Protein AF-A0A0C6G2H9-F1 (afdb_monomer)

Sequence (201 aa):
MKRLDDLPRHLRSKIRLEPADAPETEACWIWTGSAQKPRRRLRPYAPIENENPRVRPRHFAGSFVNDRETPMVRDPSLGYAVAAHRVTYAAATDRTTASLPRLSRCSCDRCVSPHHVHELDEVSPRSRGRTRGGIVAPEPEVNGAPVPSAKTWDLLTAEDGPMIEVGVDAACAEVGLPPGSITPAMWDRFVKWSLARDGAG

Radius of gyration: 27.02 Å; Cα contacts (8 Å, |Δi|>4): 260; chains: 1; bounding box: 57×33×74 Å

Organism: NCBI:txid270351

Mean predicted aligned error: 16.89 Å

Secondary structure (DSSP, 8-state):
---GGGS-HHHHTTEEEESTTS-TTTSEEEE-S-EEPPEEEEEEPPP---S-TTS-----PEEEEEEPPEEEEEETTTTEEEEHHHHHHHHHTT--TTT--EEEE-S-TTB--GGGEEEEP---GGG-----------------PPPPHHHHHHHHTSTTPPPGGGHHHHHHHHTTPPTTSS-HHHHHHHHHHHHHHHTT-

Structure (mmCIF, N/CA/C/O backbone):
data_AF-A0A0C6G2H9-F1
#
_entry.id   AF-A0A0C6G2H9-F1
#
loop_
_atom_site.group_PDB
_atom_site.id
_atom_site.type_symbol
_atom_site.label_atom_id
_atom_site.label_alt_id
_atom_site.label_comp_id
_atom_site.label_asym_id
_atom_site.label_entity_id
_atom_site.label_seq_id
_atom_site.pdbx_PDB_ins_code
_atom_site.Cartn_x
_atom_site.Cartn_y
_atom_site.Cartn_z
_atom_site.occupancy
_atom_site.B_iso_or_equiv
_atom_site.auth_seq_id
_atom_site.auth_comp_id
_atom_site.auth_asym_id
_atom_site.auth_atom_id
_atom_site.pdbx_PDB_model_num
ATOM 1 N N . MET A 1 1 ? -5.452 -4.482 19.855 1.00 84.75 1 MET A N 1
ATOM 2 C CA . MET A 1 1 ? -5.791 -3.796 18.590 1.00 84.75 1 MET A CA 1
ATOM 3 C C . MET A 1 1 ? -7.175 -3.200 18.764 1.00 84.75 1 MET A C 1
ATOM 5 O O . MET A 1 1 ? -8.009 -3.878 19.353 1.00 84.75 1 MET A O 1
ATOM 9 N N . LYS A 1 2 ? -7.386 -1.942 18.373 1.00 90.69 2 LYS A N 1
ATOM 10 C CA . LYS A 1 2 ? -8.669 -1.242 18.560 1.00 90.69 2 LYS A CA 1
ATOM 11 C C . LYS A 1 2 ? -9.784 -1.806 17.670 1.00 90.69 2 LYS A C 1
ATOM 13 O O . LYS A 1 2 ? -9.484 -2.344 16.603 1.00 90.69 2 LYS A O 1
ATOM 18 N N . ARG A 1 3 ? -11.042 -1.652 18.099 1.00 93.81 3 ARG A N 1
ATOM 19 C CA . ARG A 1 3 ? -12.238 -2.041 17.328 1.00 93.81 3 ARG A CA 1
ATOM 20 C C . ARG A 1 3 ? -12.546 -1.027 16.231 1.00 93.81 3 ARG A C 1
ATOM 22 O O . ARG A 1 3 ? -11.996 0.077 16.218 1.00 93.81 3 ARG A O 1
ATOM 29 N N . LEU A 1 4 ? -13.455 -1.375 15.320 1.00 93.00 4 LEU A N 1
ATOM 30 C CA . LEU A 1 4 ? -13.867 -0.470 14.242 1.00 93.00 4 LEU A CA 1
ATOM 31 C C . LEU A 1 4 ? -14.459 0.846 14.779 1.00 93.00 4 LEU A C 1
ATOM 33 O O . 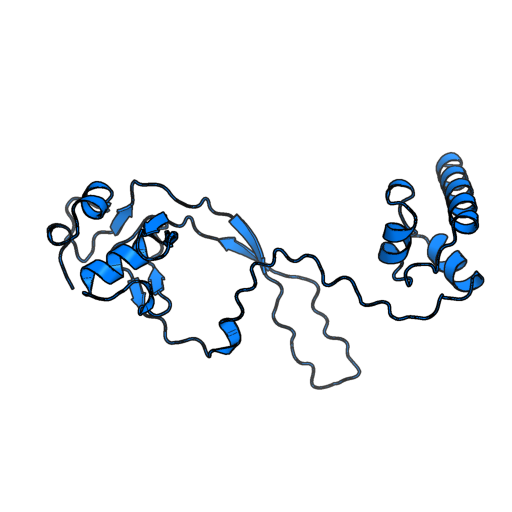LEU A 1 4 ? -14.189 1.916 14.228 1.00 93.00 4 LEU A O 1
ATOM 37 N N . ASP A 1 5 ? -15.237 0.781 15.861 1.00 94.88 5 ASP A N 1
ATOM 38 C CA . ASP A 1 5 ? -15.879 1.954 16.468 1.00 94.88 5 ASP A CA 1
ATOM 39 C C . ASP A 1 5 ? -14.912 2.907 17.178 1.00 94.88 5 ASP A C 1
ATOM 41 O O . ASP A 1 5 ? -15.200 4.100 17.284 1.00 94.88 5 ASP A O 1
ATOM 45 N N . ASP A 1 6 ? -13.737 2.414 17.567 1.00 94.69 6 ASP A N 1
ATOM 46 C CA . ASP A 1 6 ? -12.676 3.212 18.187 1.00 94.69 6 ASP A CA 1
ATOM 47 C C . ASP A 1 6 ? -11.868 4.014 17.150 1.00 94.69 6 ASP A C 1
ATOM 49 O O . ASP A 1 6 ? -11.025 4.845 17.505 1.00 94.69 6 ASP A O 1
ATOM 53 N N . LEU A 1 7 ? -12.079 3.760 15.853 1.00 93.06 7 LEU A N 1
ATOM 54 C CA . LEU A 1 7 ? -11.382 4.481 14.798 1.00 93.06 7 LEU A CA 1
ATOM 55 C C . LEU A 1 7 ? -11.909 5.914 14.629 1.00 93.06 7 LEU A C 1
ATOM 57 O O . LEU A 1 7 ? -13.108 6.181 14.777 1.00 93.06 7 LEU A O 1
ATOM 61 N N . PRO A 1 8 ? -11.051 6.845 14.165 1.00 91.75 8 PRO A N 1
ATOM 62 C CA . PRO A 1 8 ? -11.488 8.169 13.751 1.00 91.75 8 PRO A CA 1
ATOM 63 C C . PRO A 1 8 ? -12.677 8.116 12.781 1.00 91.75 8 PRO A C 1
ATOM 65 O O . PRO A 1 8 ? -12.669 7.380 11.790 1.00 91.75 8 PRO A O 1
ATOM 68 N N . ARG A 1 9 ? -13.685 8.968 13.020 1.00 92.75 9 ARG A N 1
ATOM 69 C CA . ARG A 1 9 ? -14.949 9.002 12.254 1.00 92.75 9 ARG A CA 1
ATOM 70 C C . ARG A 1 9 ? -14.747 9.042 10.733 1.00 92.75 9 ARG A C 1
ATOM 72 O O . ARG A 1 9 ? -15.513 8.427 9.991 1.00 92.75 9 ARG A O 1
ATOM 79 N N . HIS A 1 10 ? -13.724 9.754 10.263 1.00 89.44 10 HIS A N 1
ATOM 80 C CA . HIS A 1 10 ? -13.436 9.889 8.835 1.00 89.44 10 HIS A CA 1
ATOM 81 C C . HIS A 1 10 ? -12.978 8.572 8.182 1.00 89.44 10 HIS A C 1
ATOM 83 O O . HIS A 1 10 ? -13.254 8.372 7.004 1.00 89.44 10 HIS A O 1
ATOM 89 N N . LEU A 1 11 ? -12.345 7.661 8.935 1.00 92.06 11 LEU A N 1
ATOM 90 C CA . LEU A 1 11 ? -12.028 6.305 8.473 1.00 92.06 11 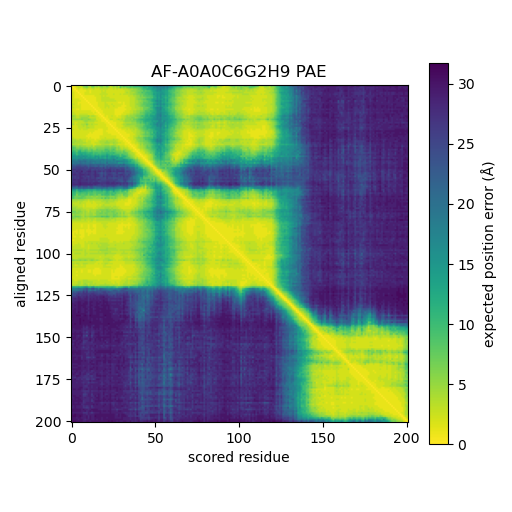LEU A CA 1
ATOM 91 C C . LEU A 1 11 ? -13.249 5.398 8.594 1.00 92.06 11 LEU A C 1
ATOM 93 O O . LEU A 1 11 ? -13.646 4.771 7.616 1.00 92.06 11 LEU A O 1
ATOM 97 N N . ARG A 1 12 ? -13.891 5.390 9.769 1.00 94.38 12 ARG A N 1
ATOM 98 C CA . ARG A 1 12 ? -15.045 4.527 10.061 1.00 94.38 12 ARG A CA 1
ATOM 99 C C . ARG A 1 12 ? -16.186 4.702 9.056 1.00 94.38 12 ARG A C 1
ATOM 101 O O . ARG A 1 12 ? -16.720 3.725 8.554 1.00 94.38 12 ARG A O 1
ATOM 108 N N . SER A 1 13 ? -16.497 5.942 8.670 1.00 94.00 13 SER A N 1
ATOM 109 C CA . SER A 1 13 ? -17.539 6.238 7.665 1.00 94.00 13 SER A CA 1
ATOM 110 C C . SER A 1 13 ? -17.252 5.701 6.253 1.00 94.00 13 SER A C 1
ATOM 112 O O . SER A 1 13 ? -18.130 5.736 5.390 1.00 94.00 13 SER A O 1
ATOM 114 N N . LYS A 1 14 ? -16.027 5.227 5.996 1.00 95.88 14 LYS A N 1
ATOM 115 C CA . LYS A 1 14 ? -15.579 4.656 4.721 1.00 95.88 14 LYS A CA 1
ATOM 116 C C . LYS A 1 14 ? -15.339 3.151 4.805 1.00 95.88 14 LYS A C 1
ATOM 118 O O . LYS A 1 14 ? -14.777 2.592 3.868 1.00 95.88 14 LYS A O 1
ATOM 123 N N . ILE A 1 15 ? -15.753 2.498 5.886 1.00 96.62 15 ILE A N 1
ATOM 124 C CA . ILE A 1 15 ? -15.551 1.067 6.102 1.00 96.62 15 ILE A CA 1
ATOM 125 C C . ILE A 1 15 ? -16.910 0.381 6.249 1.00 96.62 15 ILE A C 1
ATOM 127 O O . ILE A 1 15 ? -17.785 0.867 6.961 1.00 96.62 15 ILE A O 1
ATOM 131 N N . ARG A 1 16 ? -17.081 -0.749 5.560 1.00 96.56 16 ARG A N 1
ATOM 132 C CA . ARG A 1 16 ? -18.188 -1.694 5.758 1.00 96.56 16 ARG A CA 1
ATOM 133 C C . ARG A 1 16 ? -17.628 -3.046 6.180 1.00 96.56 16 ARG A C 1
ATOM 135 O O . ARG A 1 16 ? -16.551 -3.412 5.726 1.00 96.56 16 ARG A O 1
ATOM 142 N N . LEU A 1 17 ? -18.337 -3.771 7.035 1.00 96.06 17 LEU A N 1
ATOM 143 C CA . LEU A 1 17 ? -17.964 -5.136 7.403 1.00 96.06 17 LEU A CA 1
ATOM 144 C C . LEU A 1 17 ? -18.540 -6.122 6.389 1.00 96.06 17 LEU A C 1
ATOM 146 O O . LEU A 1 17 ? -19.725 -6.048 6.068 1.00 96.06 17 LEU A O 1
ATOM 150 N N . GLU A 1 18 ? -17.700 -7.026 5.890 1.00 95.56 18 GLU A N 1
ATOM 151 C CA . GLU A 1 18 ? -18.121 -8.130 5.029 1.00 95.56 18 GLU A CA 1
ATOM 152 C C . GLU A 1 18 ? -17.483 -9.460 5.478 1.00 95.56 18 GLU A C 1
ATOM 154 O O . GLU A 1 18 ? -16.251 -9.564 5.497 1.00 95.56 18 GLU A O 1
ATOM 159 N N . PRO A 1 19 ? -18.293 -10.487 5.805 1.00 93.31 19 PRO A N 1
ATOM 160 C CA . PRO A 1 19 ? -19.757 -10.441 5.925 1.00 93.31 19 PRO A CA 1
ATOM 161 C C . PRO A 1 19 ? -20.200 -9.605 7.143 1.00 93.31 19 PRO A C 1
ATOM 163 O O . PRO A 1 19 ? -19.463 -9.484 8.119 1.00 93.31 19 PRO A O 1
ATOM 166 N N . ALA A 1 20 ? -21.391 -9.003 7.072 1.00 90.88 20 ALA A N 1
ATOM 167 C CA . ALA A 1 20 ? -21.866 -8.046 8.080 1.00 90.88 20 ALA A CA 1
ATOM 168 C C . ALA A 1 20 ? -22.089 -8.673 9.469 1.00 90.88 20 ALA A C 1
ATOM 170 O O . ALA A 1 20 ? -21.913 -7.990 10.475 1.00 90.88 20 ALA A O 1
ATOM 171 N N . ASP A 1 21 ? -22.428 -9.963 9.509 1.00 91.75 21 ASP A N 1
ATOM 172 C CA . ASP A 1 21 ? -22.768 -10.688 10.738 1.00 91.75 21 ASP A CA 1
ATOM 173 C C . ASP A 1 21 ? -21.572 -11.436 11.357 1.00 91.75 21 ASP A C 1
ATOM 175 O O . ASP A 1 21 ? -21.719 -12.096 12.385 1.00 91.75 21 ASP A O 1
ATOM 179 N N . ALA A 1 22 ? -20.385 -11.366 10.742 1.00 91.62 22 ALA A N 1
ATOM 180 C CA . ALA A 1 22 ? -19.190 -11.993 11.301 1.00 91.62 22 ALA A CA 1
ATOM 181 C C . ALA A 1 22 ? -18.557 -11.137 12.411 1.00 91.62 22 ALA A C 1
ATOM 183 O O . ALA A 1 22 ? -18.652 -9.905 12.384 1.00 91.62 22 ALA A O 1
ATOM 184 N N . PRO A 1 23 ? -17.834 -11.769 13.356 1.00 93.88 23 PRO A N 1
ATOM 185 C CA . PRO A 1 23 ? -16.992 -11.053 14.306 1.00 93.88 23 PRO A CA 1
ATOM 186 C C . PRO A 1 23 ? -16.037 -10.084 13.595 1.00 93.88 23 PRO A C 1
ATOM 188 O O . PRO A 1 23 ? -15.446 -10.422 12.570 1.00 93.88 23 PRO A O 1
ATOM 191 N N . GLU A 1 24 ? -15.820 -8.893 14.163 1.00 91.12 24 GLU A N 1
ATOM 192 C CA . GLU A 1 24 ? -14.956 -7.854 13.565 1.00 91.12 24 GLU A CA 1
ATOM 193 C C . GLU A 1 24 ? -13.538 -8.343 13.228 1.00 91.12 24 GLU A C 1
ATOM 195 O O . GLU A 1 24 ? -12.917 -7.828 12.297 1.00 91.12 24 GLU A O 1
ATOM 200 N N . THR A 1 25 ? -13.030 -9.318 13.986 1.00 93.00 25 THR A N 1
ATOM 201 C CA . THR A 1 25 ? -11.704 -9.925 13.815 1.00 93.00 25 THR A CA 1
ATOM 202 C C . THR A 1 25 ? -11.613 -10.869 12.621 1.00 93.00 25 THR A C 1
ATOM 204 O O . THR A 1 25 ? -10.511 -11.118 12.145 1.00 93.00 25 THR A O 1
ATOM 207 N N . GLU A 1 26 ? -12.749 -11.395 12.162 1.00 92.88 26 GLU A N 1
ATOM 208 C CA . GLU A 1 26 ? -12.868 -12.343 11.046 1.00 92.88 26 GLU A CA 1
ATOM 209 C C . GLU A 1 26 ? -13.449 -11.677 9.789 1.00 92.88 26 GLU A C 1
ATOM 211 O O . GLU A 1 26 ? -13.231 -12.133 8.665 1.00 92.88 26 GLU A O 1
ATOM 216 N N . ALA A 1 27 ? -14.189 -10.578 9.959 1.00 94.81 27 ALA A N 1
ATOM 217 C CA . ALA A 1 27 ? -14.779 -9.823 8.867 1.00 94.81 27 ALA A CA 1
ATOM 218 C C . ALA A 1 27 ? -13.732 -8.978 8.125 1.00 94.81 27 ALA A C 1
ATOM 220 O O . ALA A 1 27 ? -12.883 -8.291 8.706 1.00 94.81 27 ALA A O 1
ATOM 221 N N . CYS A 1 28 ? -13.832 -8.943 6.796 1.00 96.81 28 CYS A N 1
ATOM 222 C CA . CYS A 1 28 ? -13.108 -7.957 6.011 1.00 96.81 28 CYS A CA 1
ATOM 223 C C . CYS A 1 28 ? -13.714 -6.570 6.236 1.00 96.81 28 CYS A C 1
ATOM 225 O O . CYS A 1 28 ? -14.913 -6.355 6.096 1.00 96.81 28 CYS A O 1
ATOM 227 N N . TRP A 1 29 ? -12.857 -5.599 6.534 1.00 97.00 29 TRP A N 1
ATOM 228 C CA . TRP A 1 29 ? -13.244 -4.194 6.614 1.00 97.00 29 TRP A CA 1
ATOM 229 C C . TRP A 1 29 ? -13.086 -3.603 5.218 1.00 97.00 29 TRP A C 1
ATOM 231 O O . TRP A 1 29 ? -11.982 -3.252 4.802 1.00 97.00 29 TRP A O 1
ATOM 241 N N . ILE A 1 30 ? -14.167 -3.568 4.452 1.00 97.31 30 ILE A N 1
ATOM 242 C CA . ILE A 1 30 ? -14.186 -3.150 3.055 1.00 97.31 30 ILE A CA 1
ATOM 243 C C . ILE A 1 30 ? -14.188 -1.632 2.962 1.00 97.31 30 ILE A C 1
ATOM 245 O O . ILE A 1 30 ? -15.129 -0.953 3.377 1.00 97.31 30 ILE A O 1
ATOM 249 N N . TRP A 1 31 ? -13.124 -1.089 2.372 1.00 97.25 31 TRP A N 1
ATOM 250 C CA . TRP A 1 31 ? -13.023 0.334 2.088 1.00 97.25 31 TRP A CA 1
ATOM 251 C C . TRP A 1 31 ? -13.992 0.736 0.981 1.00 97.25 31 TRP A C 1
ATOM 253 O O . TRP A 1 31 ? -13.918 0.206 -0.125 1.00 97.25 31 TRP A O 1
ATOM 263 N N . THR A 1 32 ? -14.838 1.732 1.218 1.00 95.50 32 THR A N 1
ATOM 264 C CA . THR A 1 32 ? -15.814 2.268 0.250 1.00 95.50 32 THR A CA 1
ATOM 265 C C . THR A 1 32 ? -15.377 3.593 -0.381 1.00 95.50 32 THR A C 1
ATOM 267 O O . THR A 1 32 ? -16.053 4.114 -1.263 1.00 95.50 32 THR A O 1
ATOM 270 N N . GLY A 1 33 ? -14.237 4.145 0.049 1.00 91.81 33 GLY A N 1
ATOM 271 C CA . GLY A 1 33 ? -13.657 5.365 -0.512 1.00 91.81 33 GLY A CA 1
ATOM 272 C C . GLY A 1 33 ? -12.934 5.154 -1.847 1.00 91.81 33 GLY A C 1
ATOM 273 O O . GLY A 1 33 ? -13.137 4.161 -2.550 1.00 91.81 33 GLY A O 1
ATOM 274 N N . SER A 1 34 ? -12.063 6.107 -2.191 1.00 92.75 34 SER A N 1
ATOM 275 C CA . SER A 1 34 ? -11.248 6.032 -3.404 1.00 92.75 34 SER A CA 1
ATOM 276 C C . SER A 1 34 ? -10.232 4.892 -3.333 1.00 92.75 34 SER A C 1
ATOM 278 O O . SER A 1 34 ? -9.750 4.506 -2.263 1.00 92.75 34 SER A O 1
ATOM 280 N N . ALA A 1 35 ? -9.897 4.357 -4.500 1.00 93.31 35 ALA A N 1
ATOM 281 C CA . ALA A 1 35 ? -8.903 3.314 -4.654 1.00 93.31 35 ALA A CA 1
ATOM 282 C C . ALA A 1 35 ? -8.079 3.562 -5.917 1.00 93.31 35 ALA A C 1
ATOM 284 O O . ALA A 1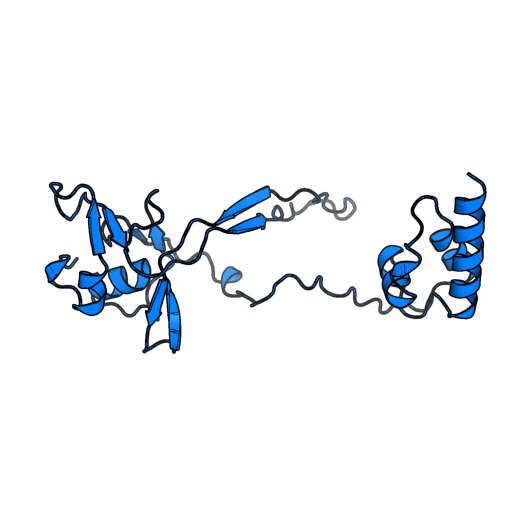 35 ? -8.561 4.092 -6.922 1.00 93.31 35 ALA A O 1
ATOM 285 N N . GLN A 1 36 ? -6.807 3.195 -5.853 1.00 91.69 36 GLN A N 1
ATOM 286 C CA . GLN A 1 36 ? -5.943 3.125 -7.010 1.00 91.69 36 GLN A CA 1
ATOM 287 C C . GLN A 1 36 ? -6.310 1.874 -7.809 1.00 91.69 36 GLN A C 1
ATOM 289 O O . GLN A 1 36 ? -6.208 0.759 -7.294 1.00 91.69 36 GLN A O 1
ATOM 294 N N . LYS A 1 37 ? -6.702 2.082 -9.072 1.00 89.38 37 LYS A N 1
ATOM 295 C CA . LYS A 1 37 ? -7.049 1.005 -10.003 1.00 89.38 37 LYS A CA 1
ATOM 296 C C . LYS A 1 37 ? -5.899 -0.001 -10.152 1.00 89.38 37 LYS A C 1
ATOM 298 O O . LYS A 1 37 ? -4.733 0.422 -10.129 1.00 89.38 37 LYS A O 1
ATOM 303 N N . PRO A 1 38 ? -6.217 -1.291 -10.357 1.00 87.75 38 PRO A N 1
ATOM 304 C CA . PRO A 1 38 ? -5.213 -2.306 -10.628 1.00 87.75 38 PRO A CA 1
ATOM 305 C C . PRO A 1 38 ? -4.427 -1.940 -11.889 1.00 87.75 38 PRO A C 1
ATOM 307 O O . PRO A 1 38 ? -4.944 -1.303 -12.813 1.00 87.75 38 PRO A O 1
ATOM 310 N N . ARG A 1 39 ? -3.148 -2.307 -11.914 1.00 85.62 39 ARG A N 1
ATOM 311 C CA . ARG A 1 39 ? -2.248 -2.030 -13.038 1.00 85.62 39 ARG A CA 1
ATOM 312 C C . ARG A 1 39 ? -1.449 -3.275 -13.357 1.00 85.62 39 ARG A C 1
ATOM 314 O O . ARG A 1 39 ? -0.902 -3.904 -12.463 1.00 85.62 39 ARG A O 1
ATOM 321 N N . ARG A 1 40 ? -1.324 -3.594 -14.637 1.00 82.94 40 ARG A N 1
ATOM 322 C CA . ARG A 1 40 ? -0.409 -4.635 -15.096 1.00 82.94 40 ARG A CA 1
ATOM 323 C C . ARG A 1 40 ? 0.966 -4.013 -15.318 1.00 82.94 40 ARG A C 1
ATOM 325 O O . ARG A 1 40 ? 1.075 -2.998 -16.001 1.00 82.94 40 ARG A O 1
ATOM 332 N N . ARG A 1 41 ? 2.007 -4.595 -14.728 1.00 79.81 41 ARG A N 1
ATOM 333 C CA . ARG A 1 41 ? 3.400 -4.162 -14.900 1.00 79.81 41 ARG A CA 1
ATOM 334 C C . ARG A 1 41 ? 4.262 -5.332 -15.333 1.00 79.81 41 ARG A C 1
ATOM 336 O O . ARG A 1 41 ? 4.047 -6.453 -14.883 1.00 79.81 41 ARG A O 1
ATOM 343 N N . LEU A 1 42 ? 5.255 -5.070 -16.173 1.00 78.56 42 LEU A N 1
ATOM 344 C CA . LEU A 1 42 ? 6.309 -6.038 -16.447 1.00 78.56 42 LEU A CA 1
ATOM 345 C C . LEU A 1 42 ? 7.311 -6.011 -15.287 1.00 78.56 42 LEU A C 1
ATOM 347 O O . LEU A 1 42 ? 7.860 -4.958 -14.963 1.00 78.56 42 LEU A O 1
ATOM 351 N N . ARG A 1 43 ? 7.537 -7.161 -14.653 1.00 76.25 43 ARG A N 1
ATOM 352 C CA . ARG A 1 43 ? 8.595 -7.364 -13.668 1.00 76.25 43 ARG A CA 1
ATOM 353 C C . ARG A 1 43 ? 9.711 -8.171 -14.335 1.00 76.25 43 ARG A C 1
ATOM 355 O O . ARG A 1 43 ? 9.498 -9.354 -14.605 1.00 76.25 43 ARG A O 1
ATOM 362 N N . PRO A 1 44 ? 10.882 -7.576 -14.616 1.00 72.31 44 PRO A N 1
ATOM 363 C CA . PRO A 1 44 ? 12.012 -8.348 -15.115 1.00 72.31 44 PRO A CA 1
ATOM 364 C C . PRO A 1 44 ? 12.423 -9.388 -14.065 1.00 72.31 44 PRO A C 1
ATOM 366 O O . PRO A 1 44 ? 12.320 -9.130 -12.858 1.00 72.31 44 PRO A O 1
ATOM 369 N N . TYR A 1 45 ? 12.866 -10.568 -14.506 1.00 69.94 45 TYR A N 1
ATOM 370 C CA . TYR A 1 45 ? 13.522 -11.501 -13.592 1.00 69.94 45 TYR A CA 1
ATOM 371 C C . TYR A 1 45 ? 14.781 -10.852 -13.014 1.00 69.94 45 TYR A C 1
ATOM 373 O O . TYR A 1 45 ? 15.419 -10.024 -13.668 1.00 69.94 45 TYR A O 1
ATOM 381 N N . ALA A 1 46 ? 15.122 -11.213 -11.775 1.00 63.38 46 ALA A N 1
ATOM 382 C CA . ALA A 1 46 ? 16.410 -10.825 -11.223 1.00 63.38 46 ALA A CA 1
ATOM 383 C C . ALA A 1 46 ? 17.519 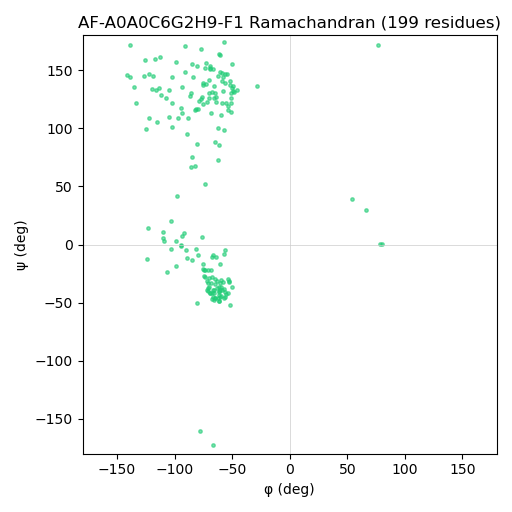-11.388 -12.128 1.00 63.38 46 ALA A C 1
ATOM 385 O O . ALA A 1 46 ? 17.369 -12.518 -12.609 1.00 63.38 46 ALA A O 1
ATOM 386 N N . PRO A 1 47 ? 18.599 -10.630 -12.377 1.00 62.66 47 PRO A N 1
ATOM 387 C CA . PRO A 1 47 ? 19.743 -11.182 -13.073 1.00 62.66 47 PRO A CA 1
ATOM 388 C C . PRO A 1 47 ? 20.257 -12.380 -12.269 1.00 62.66 47 PRO A C 1
ATOM 390 O O . PRO A 1 47 ? 20.554 -12.259 -11.083 1.00 62.66 47 PRO A O 1
ATOM 393 N N . ILE A 1 48 ? 20.302 -13.545 -12.904 1.00 63.03 48 ILE A N 1
ATOM 394 C CA . ILE A 1 48 ? 21.061 -14.687 -12.418 1.00 63.03 48 ILE A CA 1
ATOM 395 C C . ILE A 1 48 ? 22.517 -14.270 -12.580 1.00 63.03 48 ILE A C 1
ATOM 397 O O . ILE A 1 48 ? 22.993 -14.050 -13.698 1.00 63.03 48 ILE A O 1
ATOM 401 N N . GLU A 1 49 ? 23.205 -14.098 -11.455 1.00 61.12 49 GLU A N 1
ATOM 402 C CA . GLU A 1 49 ? 24.652 -13.943 -11.448 1.00 61.12 49 GLU A CA 1
ATOM 403 C C . GLU A 1 49 ? 25.247 -15.238 -12.008 1.00 61.12 49 GLU A C 1
ATOM 405 O O . GLU A 1 49 ? 25.289 -16.270 -11.344 1.00 61.12 49 GLU A O 1
ATOM 410 N N . ASN A 1 50 ? 25.637 -15.213 -13.282 1.00 58.78 50 ASN A N 1
ATOM 411 C CA . ASN A 1 50 ? 26.436 -16.285 -13.850 1.00 58.78 50 ASN A CA 1
ATOM 412 C C . ASN A 1 50 ? 27.844 -16.170 -13.265 1.00 58.78 50 ASN A C 1
ATOM 414 O O . ASN A 1 50 ? 28.515 -15.160 -13.466 1.00 58.78 50 ASN A O 1
ATOM 418 N N . GLU A 1 51 ? 28.325 -17.233 -12.622 1.00 57.66 51 GLU A N 1
ATOM 419 C CA . GLU A 1 51 ? 29.710 -17.331 -12.134 1.00 57.66 51 GLU A CA 1
ATOM 420 C C . GLU A 1 51 ? 30.749 -17.235 -13.270 1.00 57.66 51 GLU A C 1
ATOM 422 O O . GLU A 1 51 ? 31.927 -16.976 -13.033 1.00 57.66 51 GLU A O 1
ATOM 427 N N . ASN A 1 52 ? 30.326 -17.422 -14.525 1.00 60.72 52 ASN A N 1
ATOM 428 C CA . ASN A 1 52 ? 31.189 -17.334 -15.693 1.00 60.72 52 ASN A CA 1
ATOM 429 C C . ASN A 1 52 ? 31.099 -15.944 -16.365 1.00 60.72 52 ASN A C 1
ATOM 431 O O . ASN A 1 52 ? 30.115 -15.672 -17.063 1.00 60.72 52 ASN A O 1
ATOM 435 N N . PRO A 1 53 ? 32.142 -15.093 -16.272 1.00 59.78 53 PRO A N 1
ATOM 436 C CA . PRO A 1 53 ? 32.138 -13.728 -16.812 1.00 59.78 53 PRO A CA 1
ATOM 437 C C . PRO A 1 53 ? 32.070 -13.660 -18.347 1.00 59.78 53 PRO A C 1
ATOM 439 O O . PRO A 1 53 ? 31.891 -12.583 -18.912 1.00 59.78 53 PRO A O 1
ATOM 442 N N . ARG A 1 54 ? 32.208 -14.795 -19.049 1.00 59.12 54 ARG A N 1
ATOM 443 C CA . ARG A 1 54 ? 32.098 -14.874 -20.516 1.00 59.12 54 ARG A CA 1
ATOM 444 C C . ARG A 1 54 ? 30.676 -15.134 -21.013 1.00 59.12 54 ARG A C 1
ATOM 446 O O . ARG A 1 54 ? 30.420 -14.996 -22.207 1.00 59.12 54 ARG A O 1
ATOM 453 N N . VAL A 1 55 ? 29.746 -15.496 -20.129 1.00 56.84 55 VAL A N 1
ATOM 454 C CA . VAL A 1 55 ? 28.351 -15.767 -20.489 1.00 56.84 55 VAL A CA 1
ATOM 455 C C . VAL A 1 55 ? 27.509 -14.562 -20.093 1.00 56.84 55 VAL A C 1
ATOM 457 O O . VAL A 1 55 ? 27.157 -14.406 -18.924 1.00 56.84 55 VAL A O 1
ATOM 460 N N . ARG A 1 56 ? 27.167 -13.706 -21.069 1.00 56.47 56 ARG A N 1
ATOM 461 C CA . ARG A 1 56 ? 26.236 -12.589 -20.835 1.00 56.47 56 ARG A CA 1
ATOM 462 C C . ARG A 1 56 ? 24.960 -13.133 -20.170 1.00 56.47 56 ARG A C 1
ATOM 464 O O . ARG A 1 56 ? 24.416 -14.119 -20.680 1.00 56.47 56 ARG A O 1
ATOM 471 N N . PRO A 1 57 ? 24.479 -12.530 -19.066 1.00 55.34 57 PRO A N 1
ATOM 472 C CA . PRO A 1 57 ? 23.242 -12.952 -18.421 1.00 55.34 57 PRO A CA 1
ATOM 473 C C . PRO A 1 57 ? 22.106 -12.968 -19.449 1.00 55.34 57 PRO A C 1
ATOM 475 O O . PRO A 1 57 ? 21.755 -11.933 -20.016 1.00 55.34 57 PRO A O 1
ATOM 478 N N . ARG A 1 58 ? 21.546 -14.147 -19.739 1.00 50.69 58 ARG A N 1
ATOM 479 C CA . ARG A 1 58 ? 20.369 -14.268 -20.605 1.00 50.69 58 ARG A CA 1
ATOM 480 C C . ARG A 1 58 ? 19.132 -13.956 -19.767 1.00 50.69 58 ARG A C 1
ATOM 482 O O . ARG A 1 58 ? 18.496 -14.862 -19.242 1.00 50.69 58 ARG A O 1
ATOM 489 N N . HIS A 1 59 ? 18.775 -12.682 -19.655 1.00 53.22 59 HIS A N 1
ATOM 490 C CA . HIS A 1 59 ? 17.478 -12.274 -19.111 1.00 53.22 59 HIS A CA 1
ATOM 491 C C . HIS A 1 59 ? 16.777 -11.379 -20.115 1.00 53.22 59 HIS A C 1
ATOM 493 O O . HIS A 1 59 ? 17.081 -10.196 -20.192 1.00 53.22 59 HIS A O 1
ATOM 499 N N . PHE A 1 60 ? 15.844 -11.938 -20.885 1.00 52.03 60 PHE A N 1
ATOM 500 C CA . PHE A 1 60 ? 15.012 -11.127 -21.782 1.00 52.03 60 PHE A CA 1
ATOM 501 C C . PHE A 1 60 ? 13.507 -11.278 -21.570 1.00 52.03 60 PHE A C 1
ATOM 503 O O . PHE A 1 60 ? 12.750 -10.436 -22.037 1.00 52.03 60 PHE A O 1
ATOM 510 N N . ALA A 1 61 ? 13.046 -12.274 -20.814 1.00 62.59 61 ALA A N 1
ATOM 511 C CA . ALA A 1 61 ? 11.631 -12.385 -20.479 1.00 62.59 61 ALA A CA 1
ATOM 512 C C . ALA A 1 61 ? 11.408 -11.906 -19.043 1.00 62.59 61 ALA A C 1
ATOM 514 O O . ALA A 1 61 ? 12.029 -12.420 -18.124 1.00 62.59 61 ALA A O 1
ATOM 515 N N . GLY A 1 62 ? 10.557 -10.903 -18.836 1.00 66.69 62 GLY A N 1
ATOM 516 C CA . GLY A 1 62 ? 9.979 -10.614 -17.522 1.00 66.69 62 GLY A CA 1
ATOM 517 C C . GLY A 1 62 ? 8.658 -11.362 -17.342 1.00 66.69 62 GLY A C 1
ATOM 518 O O . GLY A 1 62 ? 8.111 -11.910 -18.296 1.00 66.69 62 GLY A O 1
ATOM 519 N N . SER A 1 63 ? 8.103 -11.343 -16.133 1.00 77.12 63 SER A N 1
ATOM 520 C CA . SER A 1 63 ? 6.724 -11.774 -15.900 1.00 77.12 63 SER A CA 1
ATOM 521 C C . SER A 1 63 ? 5.808 -10.566 -15.754 1.00 77.12 63 SER A C 1
ATOM 523 O O . SER A 1 63 ? 6.187 -9.527 -15.208 1.00 77.12 63 SER A O 1
ATOM 525 N N . PHE A 1 64 ? 4.578 -10.676 -16.249 1.00 79.56 64 PHE A N 1
ATOM 526 C CA . PHE A 1 64 ? 3.571 -9.666 -15.959 1.00 79.56 64 PHE A CA 1
ATOM 527 C C . PHE A 1 64 ? 3.040 -9.870 -14.544 1.00 79.56 64 PHE A C 1
ATOM 529 O O . PHE A 1 64 ? 2.547 -10.941 -14.202 1.00 79.56 64 PHE A O 1
ATOM 536 N N . VAL A 1 65 ? 3.114 -8.819 -13.738 1.00 81.00 65 VAL A N 1
ATOM 537 C CA . VAL A 1 65 ? 2.541 -8.761 -12.399 1.00 81.00 65 VAL A CA 1
ATOM 538 C C . VAL A 1 65 ? 1.321 -7.855 -12.454 1.00 81.00 65 VAL A C 1
ATOM 540 O O . VAL A 1 65 ? 1.396 -6.717 -12.921 1.00 81.00 65 VAL A O 1
ATOM 543 N N . ASN A 1 66 ? 0.188 -8.370 -11.986 1.00 80.94 66 ASN A N 1
ATOM 544 C CA . ASN A 1 66 ? -1.016 -7.576 -11.801 1.00 80.94 66 ASN A CA 1
ATOM 545 C C . ASN A 1 66 ? -0.978 -6.971 -10.396 1.00 80.94 66 ASN A C 1
ATOM 547 O O . ASN A 1 66 ? -1.108 -7.682 -9.398 1.00 80.94 66 ASN A O 1
ATOM 551 N N . ASP A 1 67 ? -0.774 -5.659 -10.320 1.00 83.88 67 ASP A N 1
ATOM 552 C CA . ASP A 1 67 ? -0.952 -4.909 -9.085 1.00 83.88 67 ASP A CA 1
ATOM 553 C C . ASP A 1 67 ? -2.429 -4.960 -8.690 1.00 83.88 67 ASP A C 1
ATOM 555 O O . ASP A 1 67 ? -3.311 -4.650 -9.497 1.00 83.88 67 ASP A O 1
ATOM 559 N N . ARG A 1 68 ? -2.676 -5.311 -7.429 1.00 86.56 68 ARG A N 1
ATOM 560 C CA . ARG A 1 68 ? -4.010 -5.367 -6.827 1.00 86.56 68 ARG A CA 1
ATOM 561 C C . ARG A 1 68 ? -4.596 -3.968 -6.664 1.00 86.56 68 ARG A C 1
ATOM 563 O O . ARG A 1 68 ? -3.856 -2.998 -6.452 1.00 86.56 68 ARG A O 1
ATOM 570 N N . GLU A 1 69 ? -5.922 -3.861 -6.714 1.00 90.25 69 GLU A N 1
ATOM 571 C CA . GLU A 1 69 ? -6.586 -2.603 -6.380 1.00 90.25 69 GLU A CA 1
ATOM 572 C C . GLU A 1 69 ? -6.193 -2.201 -4.948 1.00 90.25 69 GLU A C 1
ATOM 574 O O . GLU A 1 69 ? -6.156 -3.012 -4.015 1.00 90.25 69 GLU A O 1
ATOM 579 N N . THR A 1 70 ? -5.806 -0.938 -4.777 1.00 93.31 70 THR A N 1
ATOM 580 C CA . THR A 1 70 ? -5.298 -0.449 -3.493 1.00 93.31 70 THR A CA 1
ATOM 581 C C . THR A 1 70 ? -6.155 0.713 -3.010 1.00 93.31 70 THR A C 1
ATOM 583 O O . THR A 1 70 ? -6.065 1.798 -3.577 1.00 93.31 70 THR A O 1
ATOM 586 N N . PRO A 1 71 ? -6.975 0.524 -1.963 1.00 95.38 71 PRO A N 1
ATOM 587 C CA . PRO A 1 71 ? -7.655 1.600 -1.252 1.00 95.38 71 PRO A CA 1
ATOM 588 C C . PRO A 1 71 ? -6.704 2.734 -0.886 1.00 95.38 71 PRO A C 1
ATOM 590 O O . PRO A 1 71 ? -5.642 2.477 -0.318 1.00 95.38 71 PRO A O 1
ATOM 593 N N . MET A 1 72 ? -7.090 3.975 -1.171 1.00 95.19 72 MET A N 1
ATOM 594 C CA . MET A 1 72 ? -6.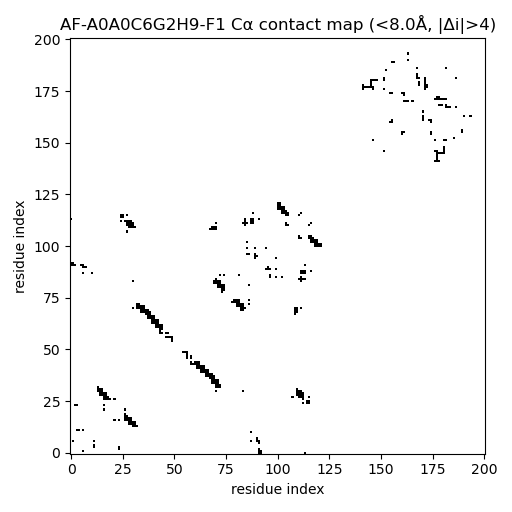271 5.157 -0.905 1.00 95.19 72 MET A CA 1
ATOM 595 C C . MET A 1 72 ? -7.007 6.137 0.008 1.00 95.19 72 MET A C 1
ATOM 597 O O . MET A 1 72 ? -8.225 6.291 -0.061 1.00 95.19 72 MET A O 1
ATOM 601 N N . VAL A 1 73 ? -6.246 6.840 0.842 1.00 93.81 73 VAL A N 1
ATOM 602 C CA . VAL A 1 73 ? -6.714 7.952 1.673 1.00 93.81 73 VAL A CA 1
ATOM 603 C C . VAL A 1 73 ? -5.661 9.054 1.657 1.00 93.81 73 VAL A C 1
ATOM 605 O O . VAL A 1 73 ? -4.464 8.779 1.593 1.00 93.81 73 VAL A O 1
ATOM 608 N N . ARG A 1 74 ? -6.085 10.318 1.669 1.00 89.25 74 ARG A N 1
ATOM 609 C CA . ARG A 1 74 ? -5.157 11.445 1.785 1.00 89.25 74 ARG A CA 1
ATOM 610 C C . ARG A 1 74 ? -4.808 11.627 3.258 1.00 89.25 74 ARG A C 1
ATOM 612 O O . ARG A 1 74 ? -5.702 11.924 4.041 1.00 89.25 74 ARG A O 1
ATOM 619 N N . ASP A 1 75 ? -3.540 11.441 3.611 1.00 81.50 75 ASP A N 1
ATOM 620 C CA . ASP A 1 75 ? -3.045 11.665 4.971 1.00 81.50 75 ASP A CA 1
ATOM 621 C C . ASP A 1 75 ? -2.500 13.102 5.065 1.00 81.50 75 ASP A C 1
ATOM 623 O O . ASP A 1 75 ? -1.511 13.419 4.391 1.00 81.50 75 ASP A O 1
ATOM 627 N N . PRO A 1 76 ? -3.137 13.999 5.846 1.00 78.00 76 PRO A N 1
ATOM 628 C CA . PRO A 1 76 ? -2.689 15.383 5.978 1.00 78.00 76 PRO A CA 1
ATOM 629 C C . PRO A 1 76 ? -1.268 15.504 6.530 1.00 78.00 76 PRO A C 1
ATOM 631 O O . PRO A 1 76 ? -0.561 16.432 6.151 1.00 78.00 76 PRO A O 1
ATOM 634 N N . SER A 1 77 ? -0.835 14.563 7.377 1.00 77.44 77 SER A N 1
ATOM 635 C CA . SER A 1 77 ? 0.491 14.601 8.004 1.00 77.44 77 SER A CA 1
ATOM 636 C C . SER A 1 77 ? 1.625 14.335 7.012 1.00 77.44 77 SER A C 1
ATOM 638 O O . SER A 1 77 ? 2.730 14.843 7.178 1.00 77.44 77 SER A O 1
ATOM 640 N N . LEU A 1 78 ? 1.346 13.565 5.956 1.00 78.69 78 LEU A N 1
ATOM 641 C CA . LEU A 1 78 ? 2.317 13.209 4.922 1.00 78.69 78 LEU A CA 1
ATOM 642 C C . LEU A 1 78 ? 2.190 14.080 3.665 1.00 78.69 78 LEU A C 1
ATOM 644 O O . LEU A 1 78 ? 3.108 14.123 2.852 1.00 78.69 78 LEU A O 1
ATOM 648 N N . GLY A 1 79 ? 1.058 14.763 3.476 1.00 86.81 79 GLY A N 1
ATOM 649 C CA . GLY A 1 79 ? 0.811 15.649 2.333 1.00 86.81 79 GLY A CA 1
ATOM 650 C C . GLY A 1 79 ? 0.439 14.935 1.025 1.00 86.81 79 GLY A C 1
ATOM 651 O O . GLY A 1 79 ? 0.171 15.597 0.022 1.00 86.81 79 GLY A O 1
ATOM 652 N N . TYR A 1 80 ? 0.359 13.601 1.011 1.00 87.75 80 TYR A N 1
ATOM 653 C CA . TYR A 1 80 ? 0.021 12.803 -0.174 1.00 87.75 80 TYR A CA 1
ATOM 654 C C . TYR A 1 80 ? -0.937 11.642 0.140 1.00 87.75 80 TYR A C 1
ATOM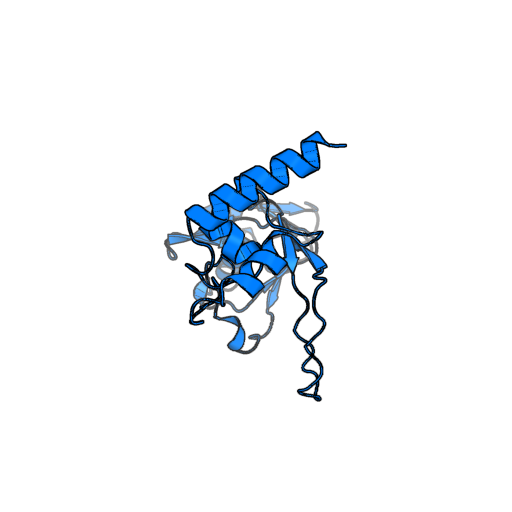 656 O O . TYR A 1 80 ? -1.277 11.364 1.290 1.00 87.75 80 TYR A O 1
ATOM 664 N N . ALA A 1 81 ? -1.429 10.984 -0.914 1.00 89.94 81 ALA A N 1
ATOM 665 C CA . ALA A 1 81 ? -2.308 9.826 -0.785 1.00 89.94 81 ALA A CA 1
ATOM 666 C C . ALA A 1 81 ? -1.517 8.570 -0.396 1.00 89.94 81 ALA A C 1
ATOM 668 O O . ALA A 1 81 ? -0.574 8.175 -1.081 1.00 89.94 81 ALA A O 1
ATOM 669 N N . VAL A 1 82 ? -1.947 7.915 0.674 1.00 92.81 82 VAL A N 1
ATOM 670 C CA . VAL A 1 82 ? -1.375 6.678 1.210 1.00 92.81 82 VAL A CA 1
ATOM 671 C C . VAL A 1 82 ? -2.391 5.548 1.144 1.00 92.81 82 VAL A C 1
ATOM 673 O O . VAL A 1 82 ? -3.595 5.776 1.038 1.00 92.81 82 VAL A O 1
ATOM 676 N N . ALA A 1 83 ? -1.907 4.310 1.202 1.00 95.06 83 ALA A N 1
ATOM 677 C CA . ALA A 1 83 ? -2.784 3.150 1.203 1.00 95.06 83 ALA A CA 1
ATOM 678 C C . ALA A 1 83 ? -3.632 3.123 2.488 1.00 95.06 83 ALA A C 1
ATOM 680 O O . ALA A 1 83 ? -3.083 3.155 3.590 1.00 95.06 83 ALA A O 1
ATOM 681 N N . ALA A 1 84 ? -4.957 3.029 2.351 1.00 96.25 84 ALA A N 1
ATOM 682 C CA . ALA A 1 84 ? -5.894 3.175 3.466 1.00 96.25 84 ALA A CA 1
ATOM 683 C C . ALA A 1 84 ? -5.662 2.136 4.571 1.00 96.25 84 ALA A C 1
ATOM 685 O O . ALA A 1 84 ? -5.693 2.488 5.742 1.00 96.25 84 ALA A O 1
ATOM 686 N N . HIS A 1 85 ? -5.303 0.895 4.220 1.00 96.19 85 HIS A N 1
ATOM 687 C CA . HIS A 1 85 ? -4.978 -0.138 5.210 1.00 96.19 85 HIS A CA 1
ATOM 688 C C . HIS A 1 85 ? -3.825 0.252 6.142 1.00 96.19 85 HIS A C 1
ATOM 690 O O . HIS A 1 85 ? -3.841 -0.136 7.302 1.00 96.19 85 HIS A O 1
ATOM 696 N N . ARG A 1 86 ? -2.837 1.031 5.671 1.00 95.62 86 ARG A N 1
ATOM 697 C CA . ARG A 1 86 ? -1.733 1.494 6.527 1.00 95.62 86 ARG A CA 1
ATOM 698 C C . ARG A 1 86 ? -2.227 2.503 7.548 1.00 95.62 86 ARG A C 1
ATOM 700 O O . ARG A 1 86 ? -1.829 2.431 8.699 1.00 95.62 86 ARG A O 1
ATOM 707 N N . VAL A 1 87 ? -3.090 3.422 7.124 1.00 95.44 87 VAL A N 1
ATOM 708 C CA . VAL A 1 87 ? -3.663 4.445 8.007 1.00 95.44 87 VAL A CA 1
ATOM 709 C C . VAL A 1 87 ? -4.617 3.809 9.015 1.00 95.44 87 VAL A C 1
ATOM 711 O O . VAL A 1 87 ? -4.556 4.127 10.197 1.00 95.44 87 VAL A O 1
ATOM 714 N N . THR A 1 88 ? -5.439 2.853 8.578 1.00 96.06 88 THR A N 1
ATOM 715 C CA . THR A 1 88 ? -6.312 2.080 9.469 1.00 96.06 88 THR A CA 1
ATOM 716 C C . THR A 1 88 ? -5.507 1.265 10.478 1.00 96.06 88 THR A C 1
ATOM 718 O O . THR A 1 88 ? -5.809 1.314 11.665 1.00 96.06 88 THR A O 1
ATOM 721 N N . TYR A 1 89 ? -4.451 0.571 10.039 1.00 96.50 89 TYR A N 1
ATOM 722 C CA . TYR A 1 89 ? -3.563 -0.179 10.930 1.00 96.50 89 TYR A CA 1
ATOM 723 C C . TYR A 1 89 ? -2.868 0.743 11.938 1.00 96.50 89 TYR A C 1
ATOM 725 O O . TYR A 1 89 ? -2.938 0.490 13.133 1.00 96.50 89 TYR A O 1
ATOM 733 N N . ALA A 1 90 ? -2.290 1.857 11.471 1.00 95.06 90 ALA A N 1
ATOM 734 C CA . ALA A 1 90 ? -1.666 2.885 12.306 1.00 95.06 90 ALA A CA 1
ATOM 735 C C . ALA A 1 90 ? -2.611 3.360 13.417 1.00 95.06 90 ALA A C 1
ATOM 737 O O . ALA A 1 90 ? -2.257 3.308 14.594 1.00 95.06 90 ALA A O 1
ATOM 738 N N . ALA A 1 91 ? -3.834 3.747 13.041 1.00 94.50 91 ALA A N 1
ATOM 739 C CA . ALA A 1 91 ? -4.862 4.190 13.976 1.00 94.50 91 ALA A CA 1
ATOM 740 C C . ALA A 1 91 ? -5.285 3.081 14.954 1.00 94.50 91 ALA A C 1
ATOM 742 O O . ALA A 1 91 ? -5.508 3.360 16.129 1.00 94.50 91 ALA A O 1
ATOM 743 N N . ALA A 1 92 ? -5.368 1.828 14.495 1.00 95.19 92 ALA A N 1
ATOM 744 C CA . ALA A 1 92 ? -5.776 0.695 15.322 1.00 95.19 92 ALA A CA 1
ATOM 745 C C . ALA A 1 92 ? -4.694 0.210 16.306 1.00 95.19 92 ALA A C 1
ATOM 747 O O . ALA A 1 92 ? -5.019 -0.463 17.291 1.00 95.19 92 ALA A O 1
ATOM 748 N N . THR A 1 93 ? -3.423 0.523 16.034 1.00 94.81 93 THR A N 1
ATOM 749 C CA . THR A 1 93 ? -2.260 0.151 16.859 1.00 94.81 93 THR A CA 1
ATOM 750 C C . THR A 1 93 ? -1.607 1.333 17.576 1.00 94.81 93 THR A C 1
ATOM 752 O O . THR A 1 93 ? -0.537 1.157 18.146 1.00 94.81 93 THR A O 1
ATOM 755 N N . ASP A 1 94 ? -2.186 2.534 17.498 1.00 94.25 94 ASP A N 1
ATOM 756 C CA . ASP A 1 94 ? -1.614 3.770 18.057 1.00 94.25 94 ASP A CA 1
ATOM 757 C C . ASP A 1 94 ? -0.179 4.063 17.583 1.00 94.25 94 ASP A C 1
ATOM 759 O O . ASP A 1 94 ? 0.682 4.528 18.327 1.00 94.25 94 ASP A O 1
ATOM 763 N N . ARG A 1 95 ? 0.082 3.796 16.298 1.00 92.44 95 ARG A N 1
ATOM 764 C CA . ARG A 1 95 ? 1.363 4.067 15.630 1.00 92.44 95 ARG A CA 1
ATOM 765 C C . ARG A 1 95 ? 1.188 5.152 14.578 1.00 92.44 95 ARG A C 1
ATOM 767 O O . ARG A 1 95 ? 0.092 5.412 14.097 1.00 92.44 95 ARG A O 1
ATOM 774 N N . THR A 1 96 ? 2.289 5.766 14.163 1.00 90.50 96 THR A N 1
ATOM 775 C CA . THR A 1 96 ? 2.293 6.681 13.013 1.00 90.50 96 THR A CA 1
ATOM 776 C C . THR A 1 96 ? 2.428 5.905 11.703 1.00 90.50 96 THR A C 1
ATOM 778 O O . THR A 1 96 ? 3.188 4.941 11.630 1.00 90.50 96 THR A O 1
ATOM 781 N N . THR A 1 97 ? 1.775 6.354 10.625 1.00 90.44 97 THR A N 1
ATOM 782 C CA . THR A 1 97 ? 1.864 5.721 9.289 1.00 90.44 97 THR A CA 1
ATOM 783 C C . THR A 1 97 ? 3.315 5.544 8.806 1.00 90.44 97 THR A C 1
ATOM 785 O O . THR A 1 97 ? 3.632 4.577 8.101 1.00 90.44 97 THR A O 1
ATOM 788 N N . ALA A 1 98 ? 4.198 6.471 9.196 1.00 87.81 98 ALA A N 1
ATOM 789 C CA . ALA A 1 98 ? 5.620 6.478 8.860 1.00 87.81 98 ALA A CA 1
ATOM 790 C C . ALA A 1 98 ? 6.449 5.421 9.614 1.00 87.81 98 ALA A C 1
ATOM 792 O O . ALA A 1 98 ? 7.453 4.964 9.080 1.00 87.81 98 ALA A O 1
ATOM 793 N N . SER A 1 99 ? 6.034 5.011 10.819 1.00 89.06 99 SER A N 1
ATOM 794 C CA . SER A 1 99 ? 6.764 4.026 11.638 1.00 89.06 99 SER A CA 1
ATOM 795 C C . SER A 1 99 ? 6.343 2.578 11.383 1.00 89.06 99 SER A C 1
ATOM 797 O O . SER A 1 99 ? 6.922 1.657 11.958 1.00 89.06 99 SER A O 1
ATOM 799 N N . LEU A 1 100 ? 5.322 2.354 10.551 1.00 89.88 100 LEU A N 1
ATOM 800 C CA . LEU A 1 100 ? 4.857 1.010 10.224 1.00 89.88 100 LEU A CA 1
ATOM 801 C C . LEU A 1 100 ? 5.809 0.314 9.237 1.00 89.88 100 LEU A C 1
ATOM 803 O O . LEU A 1 100 ? 6.163 0.932 8.221 1.00 89.88 100 LEU A O 1
ATOM 807 N N . PRO A 1 101 ? 6.130 -0.979 9.448 1.00 90.44 101 PRO A N 1
ATOM 808 C CA . PRO A 1 101 ? 6.916 -1.763 8.502 1.00 90.44 101 PRO A CA 1
ATOM 809 C C . PRO A 1 101 ? 6.137 -1.984 7.198 1.00 90.44 101 PRO A C 1
ATOM 811 O O . PRO A 1 101 ? 5.067 -1.403 6.956 1.00 90.44 101 PRO A O 1
ATOM 814 N N . ARG A 1 102 ? 6.666 -2.820 6.302 1.00 89.94 102 ARG A N 1
ATOM 815 C CA . ARG A 1 102 ? 5.877 -3.263 5.150 1.00 89.94 102 ARG A CA 1
ATOM 816 C C . ARG A 1 102 ? 4.720 -4.115 5.662 1.00 89.94 102 ARG A C 1
ATOM 818 O O . ARG A 1 102 ? 4.899 -4.954 6.528 1.00 89.94 102 ARG A O 1
ATOM 825 N N . LEU A 1 103 ? 3.533 -3.881 5.118 1.00 92.31 103 LEU A N 1
ATOM 826 C CA . LEU A 1 103 ? 2.327 -4.610 5.492 1.00 92.31 103 LEU A CA 1
ATOM 827 C C . LEU A 1 103 ? 1.875 -5.445 4.298 1.00 92.31 103 LEU A C 1
ATOM 829 O O . LEU A 1 103 ? 1.841 -4.942 3.170 1.00 92.31 103 LEU A O 1
ATOM 833 N N . SER A 1 104 ? 1.534 -6.704 4.545 1.00 90.81 104 SER A N 1
ATOM 834 C CA . SER A 1 104 ? 0.771 -7.530 3.608 1.00 90.81 104 SER A CA 1
ATOM 835 C C . SER A 1 104 ? -0.698 -7.555 4.017 1.00 90.81 104 SER A C 1
ATOM 837 O O . SER A 1 104 ? -1.027 -7.283 5.167 1.00 90.81 104 SER A O 1
ATOM 839 N N . ARG A 1 105 ? -1.588 -7.837 3.066 1.00 91.50 105 ARG A N 1
ATOM 840 C CA . ARG A 1 105 ? -3.039 -7.898 3.280 1.00 91.50 105 ARG A CA 1
ATOM 841 C C . ARG A 1 105 ? -3.584 -9.234 2.807 1.00 91.50 105 ARG A C 1
ATOM 843 O O . ARG A 1 105 ? -2.993 -9.841 1.911 1.00 91.50 105 ARG A O 1
ATOM 850 N N . CYS A 1 106 ? -4.754 -9.616 3.313 1.00 93.50 106 CYS A N 1
ATOM 851 C CA . CYS A 1 106 ? -5.517 -10.746 2.788 1.00 93.50 106 CYS A CA 1
ATOM 852 C C . CYS A 1 106 ? -5.853 -10.612 1.285 1.00 93.50 106 CYS A C 1
ATOM 854 O O . CYS A 1 106 ? -5.592 -9.596 0.629 1.00 93.50 106 CYS A O 1
ATOM 856 N N . SER A 1 107 ? -6.449 -11.657 0.712 1.00 93.06 107 SER A N 1
ATOM 857 C CA . SER A 1 107 ? -6.810 -11.760 -0.711 1.00 93.06 107 SER A CA 1
ATOM 858 C C . SER A 1 107 ? -7.914 -10.797 -1.172 1.00 93.06 107 SER A C 1
ATOM 860 O O . SER A 1 107 ? -8.078 -10.606 -2.373 1.00 93.06 107 SER A O 1
ATOM 862 N N . CYS A 1 108 ? -8.609 -10.110 -0.262 1.00 94.38 108 CYS A N 1
ATOM 863 C CA . CYS A 1 108 ? -9.576 -9.075 -0.624 1.00 94.38 108 CYS A CA 1
ATOM 864 C C . CYS A 1 108 ? -8.880 -7.729 -0.898 1.00 94.38 108 CYS A C 1
ATOM 866 O O . CYS A 1 108 ? -8.287 -7.120 -0.004 1.00 94.38 108 CYS A O 1
ATOM 868 N N . ASP A 1 109 ? -8.958 -7.243 -2.139 1.00 93.62 109 ASP A N 1
ATOM 869 C CA . ASP A 1 109 ? -8.272 -6.022 -2.593 1.00 93.62 109 ASP A CA 1
ATOM 870 C C . ASP A 1 109 ? -8.694 -4.768 -1.830 1.00 93.62 109 ASP A C 1
ATOM 872 O O . ASP A 1 109 ? -7.876 -3.878 -1.584 1.00 93.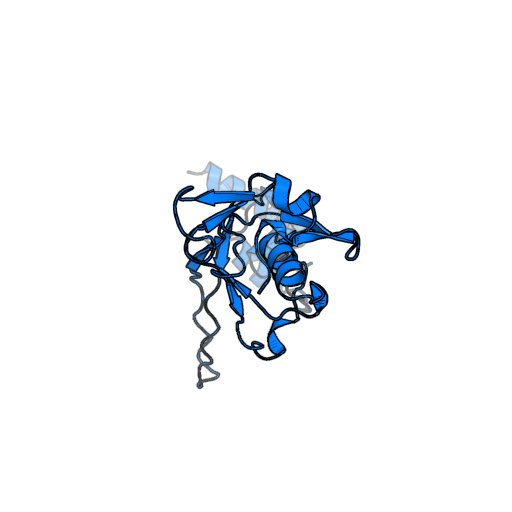62 109 ASP A O 1
ATOM 876 N N . ARG A 1 110 ? -9.956 -4.704 -1.401 1.00 95.44 110 ARG A N 1
ATOM 877 C CA . ARG A 1 110 ? -10.513 -3.548 -0.690 1.00 95.44 110 ARG A CA 1
ATOM 878 C C . ARG A 1 110 ? -10.460 -3.670 0.829 1.00 95.44 110 ARG A C 1
ATOM 880 O O . ARG A 1 110 ? -10.835 -2.719 1.511 1.00 95.44 110 ARG A O 1
ATOM 887 N N . CYS A 1 111 ? -9.962 -4.787 1.358 1.00 96.62 111 CYS A N 1
ATOM 888 C CA . CYS A 1 111 ? -9.841 -4.979 2.794 1.00 96.62 111 CYS A CA 1
ATOM 889 C C . CYS A 1 111 ? -8.789 -4.031 3.392 1.00 96.62 111 CYS A C 1
ATOM 891 O O . CYS A 1 111 ? -7.659 -3.909 2.896 1.00 96.62 111 CYS A O 1
ATOM 893 N N . VAL A 1 112 ? -9.183 -3.361 4.473 1.00 96.94 112 VAL A N 1
ATOM 894 C CA . VAL A 1 112 ? -8.343 -2.509 5.321 1.00 96.94 112 VAL A CA 1
ATOM 895 C C . VAL A 1 112 ? -8.369 -2.959 6.785 1.00 96.94 112 VAL A C 1
ATOM 897 O O . VAL A 1 112 ? -7.947 -2.197 7.652 1.00 96.94 112 VAL A O 1
ATOM 900 N N . SER A 1 113 ? -8.871 -4.171 7.062 1.00 96.69 113 SER A N 1
ATOM 901 C CA . SER A 1 113 ? -8.973 -4.698 8.427 1.00 96.69 113 SER A CA 1
ATOM 902 C C . SER A 1 113 ? -7.574 -4.862 9.009 1.00 96.69 113 SER A C 1
ATOM 904 O O . SER A 1 113 ? -6.741 -5.526 8.384 1.00 96.69 113 SER A O 1
ATOM 906 N N . PRO A 1 114 ? -7.297 -4.292 10.189 1.00 95.81 114 PRO A N 1
ATOM 907 C CA . PRO A 1 114 ? -5.994 -4.414 10.814 1.00 95.81 114 PRO A CA 1
ATOM 908 C C . PRO A 1 114 ? -5.728 -5.861 11.276 1.00 95.81 114 PRO A C 1
ATOM 910 O O . PRO A 1 114 ? -4.574 -6.269 11.339 1.00 95.81 114 PRO A O 1
ATOM 913 N N . HIS A 1 115 ? -6.777 -6.668 11.479 1.00 95.44 115 HIS A N 1
ATOM 914 C CA . HIS A 1 115 ? -6.689 -8.099 11.795 1.00 95.44 115 HIS A CA 1
ATOM 915 C C . HIS A 1 115 ? -6.285 -8.968 10.594 1.00 95.44 115 HIS A C 1
ATOM 917 O O . HIS A 1 115 ? -5.768 -10.065 10.769 1.00 95.44 115 HIS A O 1
ATOM 923 N N . HIS A 1 116 ? -6.497 -8.479 9.368 1.00 94.81 116 HIS A N 1
ATOM 924 C CA . HIS A 1 116 ? -6.169 -9.178 8.116 1.00 94.81 116 HIS A CA 1
ATOM 925 C C . HIS A 1 116 ? -4.887 -8.638 7.467 1.00 94.81 116 HIS A C 1
ATOM 927 O O . HIS A 1 116 ? -4.679 -8.763 6.252 1.00 94.81 116 HIS A O 1
ATOM 933 N N . VAL A 1 117 ? -4.060 -7.978 8.275 1.00 93.38 117 VAL A N 1
ATOM 934 C CA . VAL A 1 117 ? -2.781 -7.403 7.889 1.00 93.38 117 VAL A CA 1
ATOM 935 C C . VAL A 1 117 ? -1.675 -8.118 8.651 1.00 93.38 117 VAL A C 1
ATOM 937 O O . VAL A 1 117 ? -1.753 -8.257 9.867 1.00 93.38 117 VAL A O 1
ATOM 940 N N . HIS A 1 118 ? -0.621 -8.521 7.943 1.00 92.62 118 HIS A N 1
ATOM 941 C CA . HIS A 1 118 ? 0.585 -9.057 8.572 1.00 92.62 118 HIS A CA 1
ATOM 942 C C . HIS A 1 118 ? 1.748 -8.091 8.371 1.00 92.62 118 HIS A C 1
ATOM 944 O O . HIS A 1 118 ? 2.022 -7.669 7.237 1.00 92.62 118 HIS A O 1
ATOM 950 N N . GLU A 1 119 ? 2.425 -7.749 9.468 1.00 92.38 119 GLU A N 1
ATOM 951 C CA . GLU A 1 119 ? 3.712 -7.059 9.419 1.00 92.38 119 GLU A CA 1
ATOM 952 C C . GLU A 1 119 ? 4.721 -7.988 8.741 1.00 92.38 119 GLU A C 1
ATOM 954 O O . GLU A 1 119 ? 4.902 -9.136 9.133 1.00 92.38 119 GLU A O 1
ATOM 959 N N . LEU A 1 120 ? 5.319 -7.501 7.661 1.00 87.00 120 LEU A N 1
ATOM 960 C CA . LEU A 1 120 ? 6.443 -8.151 7.015 1.00 87.00 120 LEU A CA 1
ATOM 961 C C . LEU A 1 120 ? 7.707 -7.542 7.606 1.00 87.00 120 LEU A C 1
ATOM 963 O O . LEU A 1 120 ? 7.795 -6.312 7.709 1.00 87.00 120 LEU A O 1
ATOM 967 N N . ASP A 1 121 ? 8.677 -8.393 7.933 1.00 77.44 121 ASP A N 1
ATOM 968 C CA . ASP A 1 121 ? 9.990 -7.960 8.401 1.00 77.44 121 ASP A CA 1
ATOM 969 C C . ASP A 1 121 ? 10.589 -6.897 7.472 1.00 77.44 121 ASP A C 1
ATOM 971 O O . ASP A 1 121 ? 10.261 -6.810 6.276 1.00 77.44 121 ASP A O 1
ATOM 975 N N . GLU A 1 122 ? 11.485 -6.070 8.019 1.00 59.97 122 GLU A N 1
ATOM 976 C CA . GLU A 1 122 ? 12.284 -5.164 7.203 1.00 59.97 122 GLU A CA 1
ATOM 977 C C . GLU A 1 122 ? 13.055 -5.982 6.163 1.00 59.97 122 GLU A C 1
ATOM 979 O O . GLU A 1 122 ? 14.118 -6.542 6.418 1.00 59.97 122 GLU A O 1
ATOM 984 N N . VAL A 1 123 ? 12.518 -6.035 4.942 1.00 50.62 123 VAL A N 1
ATOM 985 C CA . VAL A 1 123 ? 13.294 -6.429 3.773 1.00 50.62 123 VAL A CA 1
ATOM 986 C C . VAL A 1 123 ? 14.515 -5.519 3.776 1.00 50.62 123 VAL A C 1
ATOM 988 O O . VAL A 1 123 ? 14.348 -4.297 3.732 1.00 50.62 123 VAL A O 1
ATOM 991 N N . SER A 1 124 ? 15.700 -6.133 3.868 1.00 42.47 124 SER A N 1
ATOM 992 C CA . SER A 1 124 ? 17.015 -5.489 3.891 1.00 42.47 124 SER A CA 1
ATOM 993 C C . SER A 1 124 ? 17.020 -4.147 3.134 1.00 42.47 124 SER A C 1
ATOM 995 O O . SER A 1 124 ? 16.471 -4.070 2.022 1.00 42.47 124 SER A O 1
ATOM 997 N N . PRO A 1 125 ? 17.642 -3.085 3.686 1.00 42.81 125 PRO A N 1
ATOM 998 C CA . PRO A 1 125 ? 17.553 -1.703 3.197 1.00 42.81 125 PRO A CA 1
ATOM 999 C C . PRO A 1 125 ? 17.948 -1.482 1.726 1.00 42.81 125 PRO A C 1
ATOM 1001 O O . PRO A 1 125 ? 17.706 -0.399 1.194 1.00 42.81 125 PRO A O 1
ATOM 1004 N N . ARG A 1 126 ? 18.439 -2.504 1.013 1.00 41.16 126 ARG A N 1
ATOM 1005 C CA . ARG A 1 126 ? 18.670 -2.492 -0.441 1.00 41.16 126 ARG A CA 1
ATOM 1006 C C . ARG A 1 126 ? 17.439 -2.177 -1.304 1.00 41.16 126 ARG A C 1
ATOM 1008 O O . ARG A 1 126 ? 17.598 -1.960 -2.497 1.00 41.16 126 ARG A O 1
ATOM 1015 N N . SER A 1 127 ? 16.228 -2.099 -0.745 1.00 41.09 127 SER A N 1
ATOM 1016 C CA . SER A 1 127 ? 15.014 -1.731 -1.500 1.00 41.09 127 SER A CA 1
ATOM 1017 C C . SER A 1 127 ? 14.432 -0.342 -1.188 1.00 41.09 127 SER A C 1
ATOM 1019 O O . SER A 1 127 ? 13.420 0.037 -1.779 1.00 41.09 127 SER A O 1
ATOM 1021 N N . ARG A 1 128 ? 15.075 0.468 -0.325 1.00 41.56 128 ARG A N 1
ATOM 1022 C CA . ARG A 1 128 ? 14.656 1.866 -0.061 1.00 41.56 128 ARG A CA 1
ATOM 1023 C C . ARG A 1 128 ? 15.041 2.861 -1.171 1.00 41.56 128 ARG A C 1
ATOM 1025 O O . ARG A 1 128 ? 14.759 4.046 -1.043 1.00 41.56 128 ARG A O 1
ATOM 1032 N N . GLY A 1 129 ? 15.578 2.393 -2.296 1.00 36.88 129 GLY A N 1
ATOM 1033 C CA . GLY A 1 129 ? 15.672 3.161 -3.539 1.00 36.88 129 GLY A CA 1
ATOM 1034 C C . GLY A 1 129 ? 14.391 3.045 -4.365 1.00 36.88 129 GLY A C 1
ATOM 1035 O O . GLY A 1 129 ? 14.397 2.443 -5.433 1.00 36.88 129 GLY A O 1
ATOM 1036 N N . ARG A 1 130 ? 13.262 3.582 -3.885 1.00 41.31 130 ARG A N 1
ATOM 1037 C CA . ARG A 1 130 ? 12.070 3.743 -4.733 1.00 41.31 130 ARG A CA 1
ATOM 1038 C C . ARG A 1 130 ? 12.212 5.050 -5.502 1.00 41.31 130 ARG A C 1
ATOM 1040 O O . ARG A 1 130 ? 11.568 6.046 -5.184 1.00 41.31 130 ARG A O 1
ATOM 1047 N N . THR A 1 131 ? 13.072 5.035 -6.515 1.00 38.56 131 THR A N 1
ATOM 1048 C CA . THR A 1 131 ? 13.065 6.035 -7.576 1.00 38.56 131 THR A CA 1
ATOM 1049 C C . THR A 1 131 ? 11.632 6.116 -8.099 1.00 38.56 131 THR A C 1
ATOM 1051 O O . THR A 1 131 ? 11.032 5.106 -8.482 1.00 38.56 131 THR A O 1
ATOM 1054 N N . ARG A 1 132 ? 11.057 7.321 -8.117 1.00 40.28 132 ARG A N 1
ATOM 1055 C CA . ARG A 1 132 ? 10.017 7.686 -9.084 1.00 40.28 132 ARG A CA 1
ATOM 1056 C C . ARG A 1 132 ? 10.663 7.607 -10.471 1.00 40.28 132 ARG A C 1
ATOM 1058 O O . ARG A 1 132 ? 10.991 8.613 -11.072 1.00 40.28 132 ARG A O 1
ATOM 1065 N N . GLY A 1 133 ? 10.904 6.393 -10.934 1.00 33.25 133 GLY A N 1
ATOM 1066 C CA . GLY A 1 133 ? 11.256 6.091 -12.300 1.00 33.25 133 GLY A CA 1
ATOM 1067 C C . GLY A 1 133 ? 10.116 5.256 -12.846 1.00 33.25 133 GLY A C 1
ATOM 1068 O O . GLY A 1 133 ? 10.013 4.068 -12.550 1.00 33.25 133 GLY A O 1
ATOM 1069 N N . GLY A 1 134 ? 9.269 5.851 -13.686 1.00 34.84 134 GLY A N 1
ATOM 1070 C CA . GLY A 1 134 ? 9.041 5.124 -14.929 1.00 34.84 134 GLY A CA 1
ATOM 1071 C C . GLY A 1 134 ? 10.431 4.826 -15.483 1.00 34.84 134 GLY A C 1
ATOM 1072 O O . GLY A 1 134 ? 11.319 5.669 -15.347 1.00 34.84 134 GLY A O 1
ATOM 1073 N N . ILE A 1 135 ? 10.662 3.620 -15.985 1.00 38.72 135 ILE A N 1
ATOM 1074 C CA . ILE A 1 135 ? 11.894 3.356 -16.717 1.00 38.72 135 ILE A CA 1
ATOM 1075 C C . ILE A 1 135 ? 11.804 4.246 -17.964 1.00 38.72 135 ILE A C 1
ATOM 1077 O O . ILE A 1 135 ? 11.250 3.846 -18.978 1.00 38.72 135 ILE A O 1
ATOM 1081 N N . VAL A 1 136 ? 12.273 5.491 -17.856 1.00 40.97 136 VAL A N 1
ATOM 1082 C CA . VAL A 1 136 ? 13.115 6.044 -18.904 1.00 40.97 136 VAL A CA 1
ATOM 1083 C C . VAL A 1 136 ? 14.272 5.063 -18.894 1.00 40.97 136 VAL A C 1
ATOM 1085 O O . VAL A 1 136 ? 14.921 4.894 -17.855 1.00 40.97 136 VAL A O 1
ATOM 1088 N N . ALA A 1 137 ? 14.393 4.274 -19.963 1.00 39.91 137 ALA A N 1
ATOM 1089 C CA . ALA A 1 137 ? 15.574 3.449 -20.145 1.00 39.91 137 ALA A CA 1
ATOM 1090 C C . ALA A 1 137 ? 16.774 4.353 -19.837 1.00 39.91 137 ALA A C 1
ATOM 1092 O O . ALA A 1 137 ? 16.734 5.506 -20.270 1.00 39.91 137 ALA A O 1
ATOM 1093 N N . PRO A 1 138 ? 17.766 3.926 -19.033 1.00 40.91 138 PRO A N 1
ATOM 1094 C CA . PRO A 1 138 ? 18.991 4.702 -18.963 1.00 40.91 138 PRO A CA 1
ATOM 1095 C C . PRO A 1 138 ? 19.417 4.906 -20.414 1.00 40.91 138 PRO A C 1
ATOM 1097 O O . PRO A 1 138 ? 19.636 3.915 -21.117 1.00 40.91 138 PRO A O 1
ATOM 1100 N N . GLU A 1 139 ? 19.391 6.159 -20.885 1.00 40.44 139 GLU A N 1
ATOM 1101 C CA . GLU A 1 139 ? 19.966 6.482 -22.181 1.00 40.44 139 GLU A CA 1
ATOM 1102 C C . GLU A 1 139 ? 21.367 5.892 -22.115 1.00 40.44 139 GLU A C 1
ATOM 1104 O O . GLU A 1 139 ? 22.081 6.154 -21.136 1.00 40.44 139 GLU A O 1
ATOM 1109 N N . PRO A 1 140 ? 21.723 4.979 -23.032 1.00 45.12 140 PRO A N 1
ATOM 1110 C CA . PRO A 1 140 ? 23.064 4.451 -23.014 1.00 45.12 140 PRO A CA 1
ATOM 1111 C C . PRO A 1 140 ? 23.981 5.670 -23.093 1.00 45.12 140 PRO A C 1
ATOM 1113 O O . PRO A 1 140 ? 23.861 6.469 -24.020 1.00 45.12 140 PRO A O 1
ATOM 1116 N N . GLU A 1 141 ? 24.857 5.852 -22.101 1.00 46.81 141 GLU A N 1
ATOM 1117 C CA . GLU A 1 141 ? 25.999 6.746 -22.251 1.00 46.81 141 GLU A CA 1
ATOM 1118 C C . GLU A 1 141 ? 26.826 6.162 -23.391 1.00 46.81 141 GLU A C 1
ATOM 1120 O O . GLU A 1 141 ? 27.740 5.360 -23.188 1.00 46.81 141 GLU A O 1
ATOM 1125 N N . VAL A 1 142 ? 26.481 6.517 -24.627 1.00 49.69 142 VAL A N 1
ATOM 1126 C CA . VAL A 1 142 ? 27.298 6.192 -25.779 1.00 49.69 142 VAL A CA 1
ATOM 1127 C C . VAL A 1 142 ? 28.384 7.254 -25.855 1.00 49.69 142 VAL A C 1
ATOM 1129 O O . VAL A 1 142 ? 28.452 8.055 -26.778 1.00 49.69 142 VAL A O 1
ATOM 1132 N N . ASN A 1 143 ? 29.275 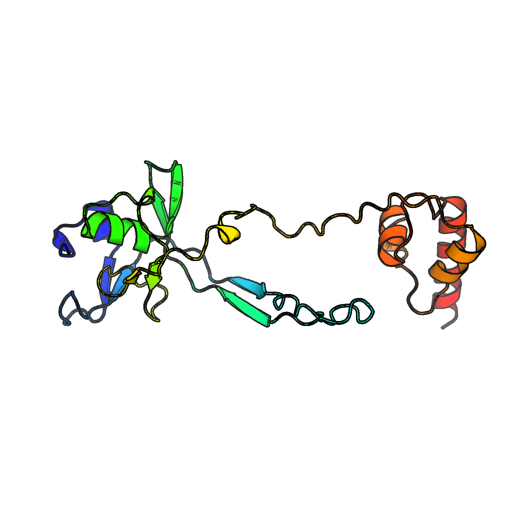7.235 -24.861 1.00 49.22 143 ASN A N 1
ATOM 1133 C CA . ASN A 1 143 ? 30.589 7.873 -24.928 1.00 49.22 143 ASN A CA 1
ATOM 1134 C C . ASN A 1 143 ? 31.505 7.045 -25.850 1.00 49.22 143 ASN A C 1
ATOM 1136 O O . ASN A 1 143 ? 32.591 6.610 -25.470 1.00 49.22 143 ASN A O 1
ATOM 1140 N N . GLY A 1 144 ? 31.023 6.759 -27.059 1.00 57.72 144 GLY A N 1
ATOM 1141 C CA . GLY A 1 144 ? 31.771 6.108 -28.122 1.00 57.72 144 GLY A CA 1
ATOM 1142 C C . GLY A 1 144 ? 32.151 7.145 -29.165 1.00 57.72 144 GLY A C 1
ATOM 1143 O O . GLY A 1 144 ? 31.307 7.928 -29.593 1.00 57.72 144 GLY A O 1
ATOM 1144 N N . ALA A 1 145 ? 33.414 7.151 -29.589 1.00 67.88 145 ALA A N 1
ATOM 1145 C CA . ALA A 1 145 ? 33.811 7.912 -30.768 1.00 67.88 145 ALA A CA 1
ATOM 1146 C C . ALA A 1 145 ? 32.938 7.500 -31.977 1.00 67.88 145 ALA A C 1
ATOM 1148 O O . ALA A 1 145 ? 32.563 6.323 -32.063 1.00 67.88 145 ALA A O 1
ATOM 1149 N N . PRO A 1 146 ? 32.624 8.427 -32.905 1.00 68.62 146 PRO A N 1
ATOM 1150 C CA . PRO A 1 146 ? 31.825 8.123 -34.087 1.00 68.62 146 PRO A CA 1
ATOM 1151 C C . PRO A 1 146 ? 32.350 6.886 -34.817 1.00 68.62 146 PRO A C 1
ATOM 1153 O O . PRO A 1 146 ? 33.554 6.744 -35.054 1.00 68.62 146 PRO A O 1
ATOM 1156 N N . VAL A 1 147 ? 31.442 5.975 -35.162 1.00 77.19 147 VAL A N 1
ATOM 1157 C CA . VAL A 1 147 ? 31.788 4.756 -35.901 1.00 77.19 147 VAL A CA 1
ATOM 1158 C C . VAL A 1 147 ? 32.167 5.131 -37.346 1.00 77.19 147 VAL A C 1
ATOM 1160 O O . VAL A 1 147 ? 31.529 6.010 -37.927 1.00 77.19 147 VAL A O 1
ATOM 1163 N N . PRO A 1 148 ? 33.184 4.492 -37.964 1.00 81.62 148 PRO A N 1
ATOM 1164 C CA . PRO A 1 148 ? 33.549 4.766 -39.353 1.00 81.62 148 PRO A CA 1
ATOM 1165 C C . PRO A 1 148 ? 32.377 4.578 -40.324 1.00 81.62 148 PRO A C 1
ATOM 1167 O O . PRO A 1 148 ? 31.657 3.581 -40.250 1.00 81.62 148 PRO A O 1
ATOM 1170 N N . SER A 1 149 ? 32.255 5.486 -41.296 1.00 81.06 149 SER A N 1
ATOM 1171 C CA . SER A 1 149 ? 31.099 5.603 -42.197 1.00 81.06 149 SER A CA 1
ATOM 1172 C C . SER A 1 149 ? 30.703 4.318 -42.932 1.00 81.06 149 SER A C 1
ATOM 1174 O O . SER A 1 149 ? 29.524 4.122 -43.208 1.00 81.06 149 SER A O 1
ATOM 1176 N N . ALA A 1 150 ? 31.662 3.441 -43.247 1.00 80.19 150 ALA A N 1
ATOM 1177 C CA . ALA A 1 150 ? 31.387 2.160 -43.901 1.00 80.19 150 ALA A CA 1
ATOM 1178 C C . ALA A 1 150 ? 30.576 1.218 -42.996 1.00 80.19 150 ALA A C 1
ATOM 1180 O O . ALA A 1 150 ? 29.532 0.720 -43.395 1.00 80.19 150 ALA A O 1
ATOM 1181 N N . LYS A 1 151 ? 30.997 1.070 -41.735 1.00 84.25 151 LYS A N 1
ATOM 1182 C CA . LYS A 1 151 ? 30.320 0.209 -40.759 1.00 84.25 151 LYS A CA 1
ATOM 1183 C C . LYS A 1 151 ? 28.949 0.765 -40.362 1.00 84.25 151 LYS A C 1
ATOM 1185 O O . LYS A 1 151 ? 28.027 -0.001 -40.111 1.00 84.25 151 LYS A O 1
ATOM 1190 N N . THR A 1 152 ? 28.806 2.089 -40.332 1.00 85.19 152 THR A N 1
ATOM 1191 C CA . THR A 1 152 ? 27.510 2.757 -40.144 1.00 85.19 152 THR A CA 1
ATOM 1192 C C . THR A 1 152 ? 26.538 2.412 -41.275 1.00 85.19 152 THR A C 1
ATOM 1194 O O . THR A 1 152 ? 25.382 2.098 -41.014 1.00 85.19 152 THR A O 1
ATOM 1197 N N . TRP A 1 153 ? 27.002 2.420 -42.528 1.00 87.75 153 TRP A N 1
ATOM 1198 C CA . TRP A 1 153 ? 26.167 2.103 -43.690 1.00 87.75 153 TRP A CA 1
ATOM 1199 C C . TRP A 1 153 ? 25.715 0.636 -43.722 1.00 87.75 153 TRP A C 1
ATOM 1201 O O . TRP A 1 153 ? 24.553 0.361 -44.028 1.00 87.75 153 TRP A O 1
ATOM 1211 N N . ASP A 1 154 ? 26.599 -0.291 -43.348 1.00 86.88 154 ASP A N 1
ATOM 1212 C CA . ASP A 1 154 ? 26.263 -1.717 -43.245 1.00 86.88 154 ASP A CA 1
ATOM 1213 C C . ASP A 1 154 ? 25.148 -1.962 -42.214 1.00 86.88 154 ASP A C 1
ATOM 1215 O O . ASP A 1 154 ? 24.240 -2.752 -42.452 1.00 86.88 154 ASP A O 1
ATOM 1219 N N . LEU A 1 155 ? 25.180 -1.242 -41.086 1.00 86.00 155 LEU A N 1
ATOM 1220 C CA . LEU A 1 155 ? 24.150 -1.331 -40.045 1.00 86.00 155 LEU A CA 1
ATOM 1221 C C . LEU A 1 155 ? 22.822 -0.698 -40.475 1.00 86.00 155 LEU A C 1
ATOM 1223 O O . LEU A 1 155 ? 21.766 -1.231 -40.156 1.00 86.00 155 LEU A O 1
ATOM 1227 N N . LEU A 1 156 ? 22.864 0.411 -41.217 1.00 86.69 156 LEU A N 1
ATOM 1228 C CA . LEU A 1 156 ? 21.657 1.050 -41.746 1.00 86.69 156 LEU A CA 1
ATOM 1229 C C . LEU A 1 156 ? 20.944 0.171 -42.778 1.00 86.69 156 LEU A C 1
ATOM 1231 O O . LEU A 1 156 ? 19.722 0.121 -42.799 1.00 86.69 156 LEU A O 1
ATOM 1235 N N . THR A 1 157 ? 21.697 -0.521 -43.632 1.00 87.44 157 THR A N 1
ATOM 1236 C CA . THR A 1 157 ? 21.147 -1.305 -44.753 1.00 87.44 157 THR A CA 1
ATOM 1237 C C . THR A 1 157 ? 20.903 -2.781 -44.433 1.00 87.44 157 THR A C 1
ATOM 1239 O O . THR A 1 157 ? 20.545 -3.550 -45.329 1.00 87.44 157 THR A O 1
ATOM 1242 N N . ALA A 1 158 ? 21.067 -3.181 -43.169 1.00 86.19 158 ALA A N 1
ATOM 1243 C CA . ALA A 1 158 ? 20.750 -4.522 -42.698 1.00 86.19 158 ALA A CA 1
ATOM 1244 C C . ALA A 1 158 ? 19.256 -4.866 -42.886 1.00 86.19 158 ALA A C 1
ATOM 1246 O O . ALA A 1 158 ? 18.410 -3.993 -43.095 1.00 86.19 158 ALA A O 1
ATOM 1247 N N . GLU A 1 159 ? 18.929 -6.160 -42.814 1.00 74.38 159 GLU A N 1
ATOM 1248 C CA . GLU A 1 159 ? 17.547 -6.654 -42.928 1.00 74.38 159 GLU A CA 1
ATOM 1249 C C . GLU A 1 159 ? 16.628 -5.988 -41.886 1.00 74.38 159 GLU A C 1
ATOM 1251 O O . GLU A 1 159 ? 15.558 -5.499 -42.244 1.00 74.38 159 GLU A O 1
ATOM 1256 N N . ASP A 1 160 ? 17.136 -5.819 -40.660 1.00 75.50 160 ASP A N 1
ATOM 1257 C CA . ASP A 1 160 ? 16.497 -5.114 -39.539 1.00 75.50 160 ASP A CA 1
ATOM 1258 C C . ASP A 1 160 ? 16.990 -3.654 -39.389 1.00 75.50 160 ASP A C 1
ATOM 1260 O O . ASP A 1 160 ? 17.299 -3.193 -38.288 1.00 75.50 160 ASP A O 1
ATOM 1264 N N . GLY A 1 161 ? 17.146 -2.929 -40.502 1.00 78.25 161 GLY A N 1
ATOM 1265 C CA . GLY A 1 161 ? 17.526 -1.509 -40.493 1.00 78.25 161 GLY A CA 1
ATOM 1266 C C . GLY A 1 161 ? 16.508 -0.601 -39.768 1.00 78.25 161 GLY A C 1
ATOM 1267 O O . GLY A 1 161 ? 15.365 -1.006 -39.541 1.00 78.25 161 GLY A O 1
ATOM 1268 N N . PRO A 1 162 ? 16.891 0.641 -39.410 1.00 83.38 162 PRO A N 1
ATOM 1269 C CA . PRO A 1 162 ? 16.051 1.526 -38.607 1.00 83.38 162 PRO A CA 1
ATOM 1270 C C . PRO A 1 162 ? 14.863 2.081 -39.399 1.00 83.38 162 PRO A C 1
ATOM 1272 O O . PRO A 1 162 ? 14.915 2.223 -40.626 1.00 83.38 162 PRO A O 1
ATOM 1275 N N . MET A 1 163 ? 13.798 2.467 -38.696 1.00 83.12 163 MET A N 1
ATOM 1276 C CA . MET A 1 163 ? 12.614 3.050 -39.334 1.00 83.12 163 MET A CA 1
ATOM 1277 C C . MET A 1 163 ? 12.882 4.483 -39.829 1.00 83.12 163 MET A C 1
ATOM 1279 O O . MET A 1 163 ? 13.477 5.306 -39.140 1.00 83.12 163 MET A O 1
ATOM 1283 N N . ILE A 1 164 ? 12.394 4.835 -41.024 1.00 82.56 164 ILE A N 1
ATOM 1284 C CA . ILE A 1 164 ? 12.599 6.181 -41.603 1.00 82.56 164 ILE A CA 1
ATOM 1285 C C . ILE A 1 164 ? 11.935 7.281 -40.748 1.00 82.56 164 ILE A C 1
ATOM 1287 O O . ILE A 1 164 ? 12.417 8.412 -40.685 1.00 82.56 164 ILE A O 1
ATOM 1291 N N . GLU A 1 165 ? 10.828 6.955 -40.081 1.00 82.50 165 GLU A N 1
ATOM 1292 C CA . GLU A 1 165 ? 9.974 7.911 -39.364 1.00 82.50 165 GLU A CA 1
ATOM 1293 C C . GLU A 1 165 ? 10.569 8.397 -38.035 1.00 82.50 165 GLU A C 1
ATOM 1295 O O . GLU A 1 165 ? 10.124 9.416 -37.506 1.00 82.50 165 GLU A O 1
ATOM 1300 N N . VAL A 1 166 ? 11.575 7.703 -37.491 1.00 74.06 166 VAL A N 1
ATOM 1301 C CA . VAL A 1 166 ? 12.091 7.991 -36.143 1.00 74.06 166 VAL A CA 1
ATOM 1302 C C . VAL A 1 166 ? 13.151 9.102 -36.112 1.00 74.06 166 VAL A C 1
ATOM 1304 O O . VAL A 1 166 ? 13.426 9.666 -35.054 1.00 74.06 166 VAL A O 1
ATOM 1307 N N . GLY A 1 167 ? 13.696 9.494 -37.270 1.00 80.62 167 GLY A N 1
ATOM 1308 C CA . GLY A 1 167 ? 14.727 10.533 -37.381 1.00 80.62 167 GLY A CA 1
ATOM 1309 C C . GLY A 1 167 ? 16.134 10.065 -36.973 1.00 80.62 167 GLY A C 1
ATOM 1310 O O . GLY A 1 167 ? 16.323 8.964 -36.466 1.00 80.62 167 GLY A O 1
ATOM 1311 N N . VAL A 1 168 ? 17.146 10.909 -37.211 1.00 83.94 168 VAL A N 1
ATOM 1312 C CA . VAL A 1 168 ? 18.580 10.539 -37.143 1.00 83.94 168 VAL A CA 1
ATOM 1313 C C . VAL A 1 168 ? 19.021 10.042 -35.761 1.00 83.94 168 VAL A C 1
ATOM 1315 O O . VAL A 1 168 ? 19.720 9.033 -35.661 1.00 83.94 168 VAL A O 1
ATOM 1318 N N . ASP A 1 169 ? 18.617 10.734 -34.695 1.00 81.25 169 ASP A N 1
ATOM 1319 C CA . ASP A 1 169 ? 19.057 10.411 -33.332 1.00 81.25 169 ASP A CA 1
ATOM 1320 C C . ASP A 1 169 ? 18.426 9.109 -32.828 1.00 81.25 169 ASP A C 1
ATOM 1322 O O . ASP A 1 169 ? 19.105 8.267 -32.236 1.00 81.25 169 ASP A O 1
ATOM 1326 N N . ALA A 1 170 ? 17.143 8.896 -33.126 1.00 80.06 170 ALA A N 1
ATOM 1327 C CA . ALA A 1 170 ? 16.464 7.651 -32.792 1.00 80.06 170 ALA A CA 1
ATOM 1328 C C . ALA A 1 170 ? 16.978 6.486 -33.647 1.00 80.06 170 ALA A C 1
ATOM 1330 O O . ALA A 1 170 ? 17.172 5.395 -33.120 1.00 80.06 170 ALA A O 1
ATOM 1331 N N . ALA A 1 171 ? 17.296 6.722 -34.923 1.00 81.44 171 ALA A N 1
ATOM 1332 C CA . ALA A 1 171 ? 17.915 5.718 -35.778 1.00 81.44 171 ALA A CA 1
ATOM 1333 C C . ALA A 1 171 ? 19.288 5.285 -35.246 1.00 81.44 171 ALA A C 1
ATOM 1335 O O . ALA A 1 171 ? 19.581 4.092 -35.240 1.00 81.44 171 ALA A O 1
ATOM 1336 N N . CYS A 1 172 ? 20.108 6.216 -34.733 1.00 81.50 172 CYS A N 1
ATOM 1337 C CA . CYS A 1 172 ? 21.359 5.859 -34.055 1.00 81.50 172 CYS A CA 1
ATOM 1338 C C . CYS A 1 172 ? 21.088 4.899 -32.887 1.00 81.50 172 CYS A C 1
ATOM 1340 O O . CYS A 1 172 ? 21.770 3.886 -32.761 1.00 81.50 172 CYS A O 1
ATOM 1342 N N . ALA A 1 173 ? 20.072 5.179 -32.068 1.00 80.75 173 ALA A N 1
ATOM 1343 C CA . ALA A 1 173 ? 19.710 4.326 -30.941 1.00 80.75 173 ALA A CA 1
ATOM 1344 C C . ALA A 1 173 ? 19.185 2.944 -31.375 1.00 80.75 173 ALA A C 1
ATOM 1346 O O . ALA A 1 173 ? 19.583 1.941 -30.782 1.00 80.75 173 ALA A O 1
ATOM 1347 N N . GLU A 1 174 ? 18.347 2.874 -32.415 1.00 80.50 174 GLU A N 1
ATOM 1348 C CA . GLU A 1 174 ? 17.777 1.620 -32.935 1.00 80.50 174 GLU A CA 1
ATOM 1349 C C . GLU A 1 174 ? 18.856 0.640 -33.403 1.00 80.50 174 GLU A C 1
ATOM 1351 O O . GLU A 1 174 ? 18.815 -0.536 -33.042 1.00 80.50 174 GLU A O 1
ATOM 1356 N N . VAL A 1 175 ? 19.870 1.126 -34.128 1.00 81.69 175 VAL A N 1
ATOM 1357 C CA . VAL A 1 175 ? 20.981 0.283 -34.606 1.00 81.69 175 VAL A CA 1
ATOM 1358 C C . VAL A 1 175 ? 22.179 0.229 -33.649 1.00 81.69 175 VAL A C 1
ATOM 1360 O O . VAL A 1 175 ? 23.241 -0.291 -34.000 1.00 81.69 175 VAL A O 1
ATOM 1363 N N . GLY A 1 176 ? 22.037 0.755 -32.429 1.00 81.12 176 GLY A N 1
ATOM 1364 C CA . GLY A 1 176 ? 23.078 0.708 -31.396 1.00 81.12 176 GLY A CA 1
ATOM 1365 C C . GLY A 1 176 ? 24.338 1.519 -31.726 1.00 81.12 176 GLY A C 1
ATOM 1366 O O . GLY A 1 176 ? 25.439 1.157 -31.303 1.00 81.12 176 GLY A O 1
ATOM 1367 N N . LEU A 1 177 ? 24.194 2.596 -32.496 1.00 83.50 177 LEU A N 1
ATOM 1368 C CA . LEU A 1 177 ? 25.256 3.533 -32.845 1.00 83.50 177 LEU A CA 1
ATOM 1369 C C . LEU A 1 177 ? 25.356 4.703 -31.847 1.00 83.50 177 LEU A C 1
ATOM 1371 O O . LEU A 1 177 ? 24.340 5.174 -31.333 1.00 83.50 177 LEU A O 1
ATOM 1375 N N . PRO A 1 178 ? 26.569 5.244 -31.617 1.00 83.25 178 PRO A N 1
ATOM 1376 C CA . PRO A 1 178 ? 26.745 6.506 -30.905 1.00 83.25 178 PRO A CA 1
ATOM 1377 C C . PRO A 1 178 ? 26.012 7.671 -31.574 1.00 83.25 178 PRO A C 1
ATOM 1379 O O . PRO A 1 178 ? 26.040 7.751 -32.811 1.00 83.25 178 PRO A O 1
ATOM 1382 N N . PRO A 1 179 ? 25.455 8.621 -30.797 1.00 82.00 179 PRO A N 1
ATOM 1383 C CA . PRO A 1 179 ? 24.960 9.887 -31.324 1.00 82.00 179 PRO A CA 1
ATOM 1384 C C . PRO A 1 179 ? 26.001 10.562 -32.225 1.00 82.00 179 PRO A C 1
ATOM 1386 O O . PRO A 1 179 ? 27.195 10.579 -31.920 1.00 82.00 179 PRO A O 1
ATOM 1389 N N . GLY A 1 180 ? 25.556 11.085 -33.367 1.00 83.88 180 GLY A N 1
ATOM 1390 C CA . GLY A 1 180 ? 26.433 11.703 -34.368 1.00 83.88 180 GLY A CA 1
ATOM 1391 C C . GLY A 1 180 ? 27.171 10.725 -35.293 1.00 83.88 180 GLY A C 1
ATOM 1392 O O . GLY A 1 180 ? 27.901 11.173 -36.175 1.00 83.88 180 GLY A O 1
ATOM 1393 N N . SER A 1 181 ? 26.974 9.407 -35.151 1.00 86.69 181 SER A N 1
ATOM 1394 C CA . SER A 1 181 ? 27.529 8.423 -36.099 1.00 86.69 181 SER A CA 1
ATOM 1395 C C . SER A 1 181 ? 26.815 8.443 -37.453 1.00 86.69 181 SER A C 1
ATOM 1397 O O . SER A 1 181 ? 27.442 8.175 -38.478 1.00 86.69 181 SER A O 1
ATOM 1399 N N . ILE A 1 182 ? 25.518 8.770 -37.469 1.00 89.19 182 ILE A N 1
ATOM 1400 C CA . ILE A 1 182 ? 24.750 8.999 -38.696 1.00 89.19 182 ILE A CA 1
ATOM 1401 C C . ILE A 1 182 ? 24.771 10.500 -38.990 1.00 89.19 182 ILE A C 1
ATOM 1403 O O . ILE A 1 182 ? 24.259 11.308 -38.219 1.00 89.19 182 ILE A O 1
ATOM 1407 N N . THR A 1 183 ? 25.354 10.886 -40.123 1.00 89.56 183 THR A N 1
ATOM 1408 C CA . THR A 1 183 ? 25.311 12.278 -40.590 1.00 89.56 183 THR A CA 1
ATOM 1409 C C . THR A 1 183 ? 24.020 12.546 -41.375 1.00 89.56 183 THR A C 1
ATOM 1411 O O . THR A 1 183 ? 23.492 11.617 -41.992 1.00 89.56 183 THR A O 1
ATOM 1414 N N . PRO A 1 184 ? 23.531 13.800 -41.454 1.00 89.44 184 PRO A N 1
ATOM 1415 C CA . PRO A 1 184 ? 22.338 14.128 -42.244 1.00 89.44 184 PRO A CA 1
ATOM 1416 C C . PRO A 1 184 ? 22.426 13.663 -43.707 1.00 89.44 184 PRO A C 1
ATOM 1418 O O . PRO A 1 184 ? 21.493 13.066 -44.229 1.00 89.44 184 PRO A O 1
ATOM 1421 N N . ALA A 1 185 ? 23.590 13.826 -44.347 1.00 88.50 185 ALA A N 1
ATOM 1422 C CA . ALA A 1 185 ? 23.807 13.373 -45.724 1.00 88.50 185 ALA A CA 1
ATOM 1423 C C . ALA A 1 185 ? 23.735 11.840 -45.875 1.00 88.50 185 ALA A C 1
ATOM 1425 O O . ALA A 1 185 ? 23.294 11.329 -46.906 1.00 88.50 185 ALA A O 1
ATOM 1426 N N . MET A 1 186 ? 24.178 11.094 -44.859 1.00 90.31 186 MET A N 1
ATOM 1427 C CA . MET A 1 186 ? 24.064 9.636 -44.834 1.00 90.31 186 MET A CA 1
ATOM 1428 C C . MET A 1 186 ? 22.617 9.197 -44.610 1.00 90.31 186 MET A C 1
ATOM 1430 O O . MET A 1 186 ? 22.166 8.258 -45.263 1.00 90.31 186 MET A O 1
ATOM 1434 N N . TRP A 1 187 ? 21.888 9.903 -43.743 1.00 93.06 187 TRP A N 1
ATOM 1435 C CA . TRP A 1 187 ? 20.469 9.664 -43.507 1.00 93.06 187 TRP A CA 1
ATOM 1436 C C . TRP A 1 187 ? 19.639 9.890 -44.771 1.00 93.06 187 TRP A C 1
ATOM 1438 O O . TRP A 1 187 ? 18.915 8.993 -45.187 1.00 93.06 187 TRP A O 1
ATOM 1448 N N . ASP A 1 188 ? 19.835 11.011 -45.469 1.00 90.88 188 ASP A N 1
ATOM 1449 C CA . ASP A 1 188 ? 19.154 11.289 -46.742 1.00 90.88 188 ASP A CA 1
ATOM 1450 C C . ASP A 1 188 ? 19.409 10.196 -47.789 1.00 90.88 188 ASP A C 1
ATOM 1452 O O . ASP A 1 188 ? 18.522 9.824 -48.564 1.00 90.88 188 ASP A O 1
ATOM 1456 N N . ARG A 1 189 ? 20.637 9.662 -47.821 1.00 91.94 189 ARG A N 1
ATOM 1457 C CA . ARG A 1 189 ? 21.001 8.547 -48.699 1.00 91.94 189 ARG A CA 1
ATOM 1458 C C . ARG A 1 189 ? 20.281 7.257 -48.295 1.00 91.94 189 ARG A C 1
ATOM 1460 O O . ARG A 1 189 ? 19.816 6.538 -49.177 1.00 91.94 189 ARG A O 1
ATOM 1467 N N . PHE A 1 190 ? 20.186 6.971 -46.999 1.00 91.12 190 PHE A N 1
ATOM 1468 C CA . PHE A 1 190 ? 19.477 5.808 -46.466 1.00 91.12 190 PHE A CA 1
ATOM 1469 C C . PHE A 1 190 ? 17.970 5.874 -46.744 1.00 91.12 190 PHE A C 1
ATOM 1471 O O . PHE A 1 190 ? 17.414 4.909 -47.259 1.00 91.12 190 PHE A O 1
ATOM 1478 N N . VAL A 1 191 ? 17.326 7.021 -46.510 1.00 90.75 191 VAL A N 1
ATOM 1479 C CA . VAL A 1 191 ? 15.891 7.216 -46.784 1.00 90.75 191 VAL A CA 1
ATOM 1480 C C . VAL A 1 191 ? 15.570 6.931 -48.250 1.00 90.75 191 VAL A C 1
ATOM 1482 O O . VAL A 1 191 ? 14.644 6.181 -48.546 1.00 90.75 191 VAL A O 1
ATOM 1485 N N . LYS A 1 192 ? 16.376 7.456 -49.183 1.00 91.38 192 LYS A N 1
ATOM 1486 C CA . LYS A 1 192 ? 16.211 7.178 -50.621 1.00 91.38 192 LYS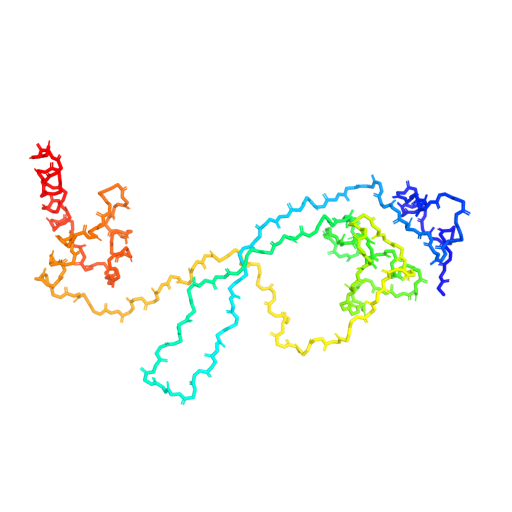 A CA 1
ATOM 1487 C C . LYS A 1 192 ? 16.380 5.696 -50.958 1.00 91.38 192 LYS A C 1
ATOM 1489 O O . LYS A 1 192 ? 15.634 5.180 -51.782 1.00 91.38 192 LYS A O 1
ATOM 1494 N N . TRP A 1 193 ? 17.356 5.026 -50.344 1.00 92.44 193 TRP A N 1
ATOM 1495 C CA . TRP A 1 193 ? 17.579 3.591 -50.531 1.00 92.44 193 TRP A CA 1
ATOM 1496 C C . TRP A 1 193 ? 16.402 2.756 -50.009 1.00 92.44 193 TRP A C 1
ATOM 1498 O O . TRP A 1 193 ? 15.920 1.883 -50.725 1.00 92.44 193 TRP A O 1
ATOM 1508 N N . SER A 1 194 ? 15.910 3.062 -48.808 1.00 87.94 194 SER A N 1
ATOM 1509 C CA . SER A 1 194 ? 14.822 2.327 -48.157 1.00 87.94 194 SER A CA 1
ATOM 1510 C C . SER A 1 194 ? 13.497 2.487 -48.917 1.00 87.94 194 SER A C 1
ATOM 1512 O O . SER A 1 194 ? 12.871 1.495 -49.278 1.00 87.94 194 SER A O 1
ATOM 1514 N N . LEU A 1 195 ? 13.149 3.715 -49.328 1.00 86.50 195 LEU A N 1
ATOM 1515 C CA . LEU A 1 195 ? 11.971 3.968 -50.173 1.00 86.50 195 LEU A CA 1
ATOM 1516 C C . LEU A 1 195 ? 12.050 3.264 -51.538 1.00 86.50 195 LEU A C 1
ATOM 1518 O O . LEU A 1 195 ? 11.035 2.798 -52.051 1.00 86.50 195 LEU A O 1
ATOM 1522 N N . ALA A 1 196 ? 13.241 3.179 -52.139 1.00 87.75 196 ALA A N 1
ATOM 1523 C CA . ALA A 1 196 ? 13.434 2.461 -53.398 1.00 87.75 196 ALA A CA 1
ATOM 1524 C C . ALA A 1 196 ? 13.319 0.937 -53.230 1.00 87.75 196 ALA A C 1
ATOM 1526 O O . ALA A 1 196 ? 12.852 0.264 -54.145 1.00 87.75 196 ALA A O 1
ATOM 1527 N N . ARG A 1 197 ? 13.732 0.398 -52.076 1.00 83.19 197 ARG A N 1
ATOM 1528 C CA . ARG A 1 197 ? 13.594 -1.023 -51.732 1.00 83.19 197 ARG A CA 1
ATOM 1529 C C . ARG A 1 197 ? 12.126 -1.404 -51.545 1.00 83.19 197 ARG A C 1
ATOM 1531 O O . ARG A 1 197 ? 11.686 -2.390 -52.125 1.00 83.19 197 ARG A O 1
ATOM 1538 N N . ASP A 1 198 ? 11.379 -0.600 -50.797 1.00 76.88 198 ASP A N 1
ATOM 1539 C CA . ASP A 1 198 ? 9.974 -0.876 -50.481 1.00 76.88 198 ASP A CA 1
ATOM 1540 C C . ASP A 1 198 ? 9.043 -0.615 -51.679 1.00 76.88 198 ASP A C 1
ATOM 1542 O O . ASP A 1 198 ? 8.004 -1.252 -51.812 1.00 76.88 198 ASP A O 1
ATOM 1546 N N . GLY A 1 199 ? 9.429 0.285 -52.592 1.00 71.50 199 GLY A N 1
ATOM 1547 C CA . GLY A 1 199 ? 8.719 0.528 -53.853 1.00 71.50 199 GLY A CA 1
ATOM 1548 C C . GLY A 1 199 ? 9.028 -0.467 -54.981 1.00 71.50 199 GLY A C 1
ATOM 1549 O O . GLY A 1 199 ? 8.441 -0.350 -56.055 1.00 71.50 199 GLY A O 1
ATOM 1550 N N . ALA A 1 200 ? 9.958 -1.405 -54.775 1.00 58.66 200 ALA A N 1
ATOM 1551 C CA . ALA A 1 200 ? 10.332 -2.439 -55.748 1.00 58.66 200 ALA A CA 1
ATOM 1552 C C . ALA A 1 200 ? 9.665 -3.807 -55.482 1.00 58.66 200 ALA A C 1
ATOM 1554 O O . ALA A 1 200 ? 9.974 -4.772 -56.188 1.00 58.66 200 ALA A O 1
ATOM 1555 N N . GLY A 1 201 ? 8.795 -3.888 -54.467 1.00 48.72 201 GLY A N 1
ATOM 1556 C CA . GLY A 1 201 ? 8.029 -5.078 -54.075 1.00 48.72 201 GLY A CA 1
ATOM 1557 C C . GLY A 1 201 ? 6.584 -5.078 -54.554 1.00 48.72 201 GLY A C 1
ATOM 1558 O O . GLY A 1 201 ? 6.033 -3.986 -54.814 1.00 48.72 201 GLY A O 1
#

pLDDT: mean 80.27, std 17.23, range [33.25, 97.31]

Foldseek 3Di:
DDALVLFDPVLSVQWAWVVNPDDLLPTFGFGNDDKDDKDKDFAWDDFDPDPDPVDDGPTDHTDIDIGFIFDWDQDVVVRGIDGSLLVLLCRRVVHDSVPAADKDAPPDSRGSRNSRIDRDPPPPCPPVPPPPDPPPPPPPPCPDDQDPLVVVLCLQPDPQHDDLPLDDQVSCVSSVHDPPNQDPVNSVVSVVVVVVVVVVD

Solvent-accessible surface area (backbone atoms only — not comparable to full-atom values): 12300 Å² total; per-residue (Å²): 123,58,58,71,85,75,41,60,66,82,58,41,79,31,48,44,59,45,58,73,89,48,57,79,75,77,20,38,27,34,53,70,61,57,58,47,75,58,46,80,41,81,42,69,63,78,83,65,84,58,92,49,92,86,54,75,71,89,77,85,71,53,48,80,44,74,44,68,41,38,35,40,38,76,40,81,93,76,72,45,75,40,55,34,38,50,52,45,30,16,66,33,66,78,46,54,64,84,77,55,67,53,71,46,68,56,93,53,52,43,46,31,32,55,72,49,44,46,82,39,75,82,72,63,77,88,66,76,76,74,68,95,57,74,83,69,68,78,74,77,84,53,90,47,78,64,56,59,68,69,64,47,48,54,52,54,72,37,97,86,33,56,63,79,88,61,43,68,68,49,30,21,57,69,68,72,44,27,76,76,35,64,45,72,73,55,48,57,52,46,50,55,51,51,55,53,57,65,68,72,110